Protein AF-0000000070474831 (afdb_homodimer)

Structure (mmCIF, N/CA/C/O backbone):
data_AF-0000000070474831-model_v1
#
loop_
_entity.id
_entity.type
_entity.pdbx_description
1 polymer 'PREDICTED: chaperonin'
#
loop_
_atom_site.group_PDB
_atom_site.id
_atom_site.type_symbol
_atom_site.label_atom_id
_atom_site.label_alt_id
_atom_site.label_comp_id
_atom_site.label_asym_id
_atom_site.label_entity_id
_atom_site.label_seq_id
_atom_site.pdbx_PDB_ins_code
_atom_site.Cartn_x
_atom_site.Cartn_y
_atom_site.Cartn_z
_atom_site.occupancy
_atom_site.B_iso_or_equiv
_atom_site.auth_seq_id
_atom_site.auth_comp_id
_atom_site.auth_asym_id
_atom_site.auth_atom_id
_atom_site.pdbx_PDB_model_num
ATOM 1 N N . MET A 1 1 ? -11.836 4.668 14.852 1 34.19 1 MET A N 1
ATOM 2 C CA . MET A 1 1 ? -12.414 5.879 14.281 1 34.19 1 MET A CA 1
ATOM 3 C C . MET A 1 1 ? -12.891 5.633 12.852 1 34.19 1 MET A C 1
ATOM 5 O O . MET A 1 1 ? -12.195 4.984 12.062 1 34.19 1 MET A O 1
ATOM 9 N N . TYR A 1 2 ? -14.234 5.656 12.602 1 39.94 2 TYR A N 1
ATOM 10 C CA . TYR A 1 2 ? -14.844 5.578 11.273 1 39.94 2 TYR A CA 1
ATOM 11 C C . TYR A 1 2 ? -14.352 6.715 10.391 1 39.94 2 TYR A C 1
ATOM 13 O O . TYR A 1 2 ? -14.398 7.883 10.781 1 39.94 2 TYR A O 1
ATOM 21 N N . VAL A 1 3 ? -13.414 6.617 9.461 1 48.59 3 VAL A N 1
ATOM 22 C CA . VAL A 1 3 ? -13.047 7.676 8.523 1 48.59 3 VAL A CA 1
ATOM 23 C C . VAL A 1 3 ? -14.055 7.73 7.379 1 48.59 3 VAL A C 1
ATOM 25 O O . VAL A 1 3 ? -14.219 6.754 6.645 1 48.59 3 VAL A O 1
ATOM 28 N N . PRO A 1 4 ? -14.844 8.781 7.359 1 49.62 4 PRO A N 1
ATOM 29 C CA . PRO A 1 4 ? -15.797 8.961 6.262 1 49.62 4 PRO A CA 1
ATOM 30 C C . PRO A 1 4 ? -15.125 8.922 4.891 1 49.62 4 PRO A C 1
ATOM 32 O O . PRO A 1 4 ? -14.008 9.422 4.73 1 49.62 4 PRO A O 1
ATOM 35 N N . GLY A 1 5 ? -15.672 8.094 3.914 1 50.84 5 GLY A N 1
ATOM 36 C CA . GLY A 1 5 ? -15.227 8.055 2.529 1 50.84 5 GLY A CA 1
ATOM 37 C C . GLY A 1 5 ? -14.562 6.746 2.148 1 50.84 5 GLY A C 1
ATOM 38 O O . GLY A 1 5 ? -14.148 6.562 1.003 1 50.84 5 GLY A O 1
ATOM 39 N N . PHE A 1 6 ? -14.094 6.164 3.215 1 57.25 6 PHE A N 1
ATOM 40 C CA . PHE A 1 6 ? -13.422 4.934 2.811 1 57.25 6 PHE A CA 1
ATOM 41 C C . PHE A 1 6 ? -14.438 3.852 2.461 1 57.25 6 PHE A C 1
ATOM 43 O O . PHE A 1 6 ? -14.758 3.004 3.295 1 57.25 6 PHE A O 1
ATOM 50 N N . GLY A 1 7 ? -15.367 4.227 1.606 1 59 7 GLY A N 1
ATOM 51 C CA . GLY A 1 7 ? -16.312 3.227 1.141 1 59 7 GLY A CA 1
ATOM 52 C C . GLY A 1 7 ? -16.547 2.111 2.143 1 59 7 GLY A C 1
ATOM 53 O O . GLY A 1 7 ? -16.281 2.275 3.336 1 59 7 GLY A O 1
ATOM 54 N N . GLU A 1 8 ? -16.953 0.877 1.727 1 74.06 8 GLU A N 1
ATOM 55 C CA . GLU A 1 8 ? -17.438 -0.249 2.52 1 74.06 8 GLU A CA 1
ATOM 56 C C . GLU A 1 8 ? -16.281 -0.978 3.203 1 74.06 8 GLU A C 1
ATOM 58 O O . GLU A 1 8 ? -16.469 -1.593 4.254 1 74.06 8 GLU A O 1
ATOM 63 N N . ALA A 1 9 ? -14.977 -0.822 2.859 1 88.81 9 ALA A N 1
ATOM 64 C CA . ALA A 1 9 ? -13.883 -1.596 3.447 1 88.81 9 ALA A CA 1
ATOM 65 C C . ALA A 1 9 ? -13.094 -0.758 4.449 1 88.81 9 ALA A C 1
ATOM 67 O O . ALA A 1 9 ? -12.906 0.444 4.25 1 88.81 9 ALA A O 1
ATOM 68 N N . SER A 1 10 ? -12.695 -1.415 5.547 1 95.62 10 SER A N 1
ATOM 69 C CA . SER A 1 10 ? -11.875 -0.739 6.543 1 95.62 10 SER A CA 1
ATOM 70 C C . SER A 1 10 ? -10.539 -0.289 5.949 1 95.62 10 SER A C 1
ATOM 72 O O . SER A 1 10 ? -10.102 -0.815 4.926 1 95.62 10 SER A O 1
ATOM 74 N N . PRO A 1 11 ? -9.867 0.753 6.527 1 96.81 11 PRO A N 1
ATOM 75 C CA . PRO A 1 11 ? -8.539 1.147 6.062 1 96.81 11 PRO A CA 1
ATOM 76 C C . PRO A 1 11 ? -7.547 -0.013 6.055 1 96.81 11 PRO A C 1
ATOM 78 O O . PRO A 1 11 ? -6.738 -0.135 5.133 1 96.81 11 PRO A O 1
ATOM 81 N N . GLU A 1 12 ? -7.645 -0.9 7.031 1 98.38 12 GLU A N 1
ATOM 82 C CA . GLU A 1 12 ? -6.762 -2.061 7.086 1 98.38 12 GLU A CA 1
ATOM 83 C C . GLU A 1 12 ? -6.996 -2.992 5.902 1 98.38 12 GLU A C 1
ATOM 85 O O . GLU A 1 12 ? -6.043 -3.529 5.328 1 98.38 12 GLU A O 1
ATOM 90 N N . ALA A 1 13 ? -8.273 -3.145 5.547 1 98 13 ALA A N 1
ATOM 91 C CA . ALA A 1 13 ? -8.602 -4.004 4.414 1 98 13 ALA A CA 1
ATOM 92 C C . ALA A 1 13 ? -8.086 -3.412 3.105 1 98 13 ALA A C 1
ATOM 94 O O . ALA A 1 13 ? -7.57 -4.137 2.25 1 98 13 ALA A O 1
ATOM 95 N N . LYS A 1 14 ? -8.211 -2.123 2.975 1 97.5 14 LYS A N 1
ATOM 96 C CA . LYS A 1 14 ? -7.695 -1.447 1.785 1 97.5 14 LYS A CA 1
ATOM 97 C C . LYS A 1 14 ? -6.176 -1.564 1.698 1 97.5 14 LYS A C 1
ATOM 99 O O . LYS A 1 14 ? -5.629 -1.847 0.63 1 97.5 14 LYS A O 1
ATOM 104 N N . ALA A 1 15 ? -5.484 -1.346 2.807 1 98.44 15 ALA A N 1
ATOM 105 C CA . ALA A 1 15 ? -4.031 -1.481 2.859 1 98.44 15 ALA A CA 1
ATOM 106 C C . ALA A 1 15 ? -3.604 -2.918 2.572 1 98.44 15 ALA A C 1
ATOM 108 O O . ALA A 1 15 ? -2.615 -3.148 1.872 1 98.44 15 ALA A O 1
ATOM 109 N N . ALA A 1 16 ? -4.395 -3.865 3.088 1 98.62 16 ALA A N 1
ATOM 110 C CA . ALA A 1 16 ? -4.082 -5.273 2.863 1 98.62 16 ALA A CA 1
ATOM 111 C C . ALA A 1 16 ? -4.207 -5.637 1.387 1 98.62 16 ALA A C 1
ATOM 113 O O . ALA A 1 16 ? -3.414 -6.422 0.863 1 98.62 16 ALA A O 1
ATOM 114 N N . ASN A 1 17 ? -5.199 -5.113 0.775 1 97.88 17 ASN A N 1
ATOM 115 C CA . ASN A 1 17 ? -5.375 -5.355 -0.653 1 97.88 17 ASN A CA 1
ATOM 116 C C . ASN A 1 17 ? -4.199 -4.82 -1.462 1 97.88 17 ASN A C 1
ATOM 118 O O . ASN A 1 17 ? -3.758 -5.453 -2.422 1 97.88 17 ASN A O 1
ATOM 122 N N . ASN A 1 18 ? -3.732 -3.668 -1.09 1 97.56 18 ASN A N 1
ATOM 123 C CA . ASN A 1 18 ? -2.547 -3.121 -1.738 1 97.56 18 ASN A CA 1
ATOM 124 C C . ASN A 1 18 ? -1.324 -4.004 -1.51 1 97.56 18 ASN A C 1
ATOM 126 O O . ASN A 1 18 ? -0.534 -4.23 -2.428 1 97.56 18 ASN A O 1
ATOM 130 N N . LEU A 1 19 ? -1.193 -4.469 -0.308 1 98.56 19 LEU A N 1
ATOM 131 C CA . LEU A 1 19 ? -0.072 -5.352 -0.006 1 98.56 19 LEU A CA 1
ATOM 132 C C . LEU A 1 19 ? -0.194 -6.668 -0.771 1 98.56 19 LEU A C 1
ATOM 134 O O . LEU A 1 19 ? 0.812 -7.238 -1.195 1 98.56 19 LEU A O 1
ATOM 138 N N . HIS A 1 20 ? -1.466 -7.125 -0.97 1 98.56 20 HIS A N 1
ATOM 139 C CA . HIS A 1 20 ? -1.685 -8.336 -1.753 1 98.56 20 HIS A CA 1
ATOM 140 C C . HIS A 1 20 ? -1.134 -8.188 -3.168 1 98.56 20 HIS A C 1
ATOM 142 O O . HIS A 1 20 ? -0.428 -9.07 -3.66 1 98.56 20 HIS A O 1
ATOM 148 N N . SER A 1 21 ? -1.44 -7.09 -3.752 1 97.5 21 SER A N 1
ATOM 149 C CA . SER A 1 21 ? -0.915 -6.793 -5.082 1 97.5 21 SER A CA 1
ATOM 150 C C . SER A 1 21 ? 0.606 -6.684 -5.062 1 97.5 21 SER A C 1
ATOM 152 O O . SER A 1 21 ? 1.278 -7.164 -5.98 1 97.5 21 SER A O 1
ATOM 154 N N . PHE A 1 22 ? 1.112 -6.109 -4 1 98.06 22 PHE A N 1
ATOM 155 C CA . PHE A 1 22 ? 2.551 -5.941 -3.828 1 98.06 22 PHE A CA 1
ATOM 156 C C . PHE A 1 22 ? 3.242 -7.289 -3.682 1 98.06 22 PHE A C 1
ATOM 158 O O . PHE A 1 22 ? 4.301 -7.52 -4.273 1 98.06 22 PHE A O 1
ATOM 165 N N . PHE A 1 23 ? 2.701 -8.164 -3 1 98.5 23 PHE A N 1
ATOM 166 C CA . PHE A 1 23 ? 3.293 -9.477 -2.797 1 98.5 23 PHE A CA 1
ATOM 167 C C . PHE A 1 23 ? 3.289 -10.281 -4.094 1 98.5 23 PHE A C 1
ATOM 169 O O . PHE A 1 23 ? 4.207 -11.062 -4.348 1 98.5 23 PHE A O 1
ATOM 176 N N . THR A 1 24 ? 2.25 -10.125 -4.902 1 98.25 24 THR A N 1
ATOM 177 C CA . THR A 1 24 ? 2.244 -10.781 -6.207 1 98.25 24 THR A CA 1
ATOM 178 C C . THR A 1 24 ? 3.398 -10.281 -7.07 1 98.25 24 THR A C 1
ATOM 180 O O . THR A 1 24 ? 4.102 -11.07 -7.703 1 98.25 24 THR A O 1
ATOM 183 N N . TYR A 1 25 ? 3.572 -9.039 -7.039 1 97.56 25 TYR A N 1
ATOM 184 C CA . TYR A 1 25 ? 4.652 -8.422 -7.797 1 97.56 25 TYR A CA 1
ATOM 185 C C . TYR A 1 25 ? 6.008 -8.938 -7.348 1 97.56 25 TYR A C 1
ATOM 187 O O . TYR A 1 25 ? 6.855 -9.289 -8.172 1 97.56 25 TYR A O 1
ATOM 195 N N . ILE A 1 26 ? 6.211 -9.023 -6.07 1 97.75 26 ILE A N 1
ATOM 196 C CA . ILE A 1 26 ? 7.461 -9.508 -5.5 1 97.75 26 ILE A CA 1
ATOM 197 C C . ILE A 1 26 ? 7.668 -10.969 -5.887 1 97.75 26 ILE A C 1
ATOM 199 O O . ILE A 1 26 ? 8.766 -11.359 -6.297 1 97.75 26 ILE A O 1
ATOM 203 N N . ALA A 1 27 ? 6.625 -11.711 -5.762 1 98.44 27 ALA A N 1
ATOM 204 C CA . ALA A 1 27 ? 6.715 -13.141 -6.051 1 98.44 27 ALA A CA 1
ATOM 205 C C . ALA A 1 27 ? 7.078 -13.383 -7.512 1 98.44 27 ALA A C 1
ATOM 207 O O . ALA A 1 27 ? 7.91 -14.242 -7.82 1 98.44 27 ALA A O 1
ATOM 208 N N . VAL A 1 28 ? 6.477 -12.633 -8.391 1 98.31 28 VAL A N 1
ATOM 209 C CA . VAL A 1 28 ? 6.805 -12.742 -9.812 1 98.31 28 VAL A CA 1
ATOM 210 C C . VAL A 1 28 ? 8.281 -12.414 -10.031 1 98.31 28 VAL A C 1
ATOM 212 O O . VAL A 1 28 ? 8.977 -13.117 -10.773 1 98.31 28 VAL A O 1
ATOM 215 N N . GLY A 1 29 ? 8.781 -11.422 -9.352 1 96.75 29 GLY A N 1
ATOM 216 C CA . GLY A 1 29 ? 10.188 -11.078 -9.438 1 96.75 29 GLY A CA 1
ATOM 217 C C . GLY A 1 29 ? 11.102 -12.188 -8.945 1 96.75 29 GLY A C 1
ATOM 218 O O . GLY A 1 29 ? 12.109 -12.492 -9.578 1 96.75 29 GLY A O 1
ATOM 219 N N . ILE A 1 30 ? 10.734 -12.695 -7.844 1 97.5 30 ILE A N 1
ATOM 220 C CA . ILE A 1 30 ? 11.531 -13.75 -7.238 1 97.5 30 ILE A CA 1
ATOM 221 C C . ILE A 1 30 ? 11.586 -14.961 -8.172 1 97.5 30 ILE A C 1
ATOM 223 O O . ILE A 1 30 ? 12.664 -15.484 -8.469 1 97.5 30 ILE A O 1
ATOM 227 N N . VAL A 1 31 ? 10.438 -15.414 -8.664 1 97.94 31 VAL A N 1
ATOM 228 C CA . VAL A 1 31 ? 10.344 -16.594 -9.516 1 97.94 31 VAL A CA 1
ATOM 229 C C . VAL A 1 31 ? 11.094 -16.344 -10.828 1 97.94 31 VAL A C 1
ATOM 231 O O . VAL A 1 31 ? 11.844 -17.203 -11.297 1 97.94 31 VAL A O 1
ATOM 234 N N . THR A 1 32 ? 10.93 -15.133 -11.398 1 97.25 32 THR A N 1
ATOM 235 C CA . THR A 1 32 ? 11.594 -14.797 -12.656 1 97.25 32 THR A CA 1
ATOM 236 C C . THR A 1 32 ? 13.117 -14.797 -12.477 1 97.25 32 THR A C 1
ATOM 238 O O . THR A 1 32 ? 13.844 -15.297 -13.336 1 97.25 32 THR A O 1
ATOM 241 N N . ALA A 1 33 ? 13.586 -14.289 -11.391 1 96.19 33 ALA A N 1
ATOM 242 C CA . ALA A 1 33 ? 15.023 -14.266 -11.109 1 96.19 33 ALA A CA 1
ATOM 243 C C . ALA A 1 33 ? 15.578 -15.68 -10.969 1 96.19 33 ALA A C 1
ATOM 245 O O . ALA A 1 33 ? 16.688 -15.961 -11.438 1 96.19 33 ALA A O 1
ATOM 246 N N . GLN A 1 34 ? 14.766 -16.469 -10.281 1 96.44 34 GLN A N 1
ATOM 247 C CA . GLN A 1 34 ? 15.188 -17.859 -10.117 1 96.44 34 GLN A CA 1
ATOM 248 C C . GLN A 1 34 ? 15.289 -18.562 -11.469 1 96.44 34 GLN A C 1
ATOM 250 O O . GLN A 1 34 ? 16.219 -19.344 -11.695 1 96.44 34 GLN A O 1
ATOM 255 N N . LEU A 1 35 ? 14.414 -18.328 -12.406 1 96.94 35 LEU A N 1
ATOM 256 C CA . LEU A 1 35 ? 14.383 -18.953 -13.727 1 96.94 35 LEU A CA 1
ATOM 257 C C . LEU A 1 35 ? 15.602 -18.547 -14.547 1 96.94 35 LEU A C 1
ATOM 259 O O . LEU A 1 35 ? 16.125 -19.344 -15.32 1 96.94 35 LEU A O 1
ATOM 263 N N . GLU A 1 36 ? 15.969 -17.297 -14.398 1 95.12 36 GLU A N 1
ATOM 264 C CA . GLU A 1 36 ? 17.109 -16.797 -15.156 1 95.12 36 GLU A CA 1
ATOM 265 C C . GLU A 1 36 ? 18.344 -17.672 -14.945 1 95.12 36 GLU A C 1
ATOM 267 O O . GLU A 1 36 ? 19.094 -17.922 -15.883 1 95.12 36 GLU A O 1
ATOM 272 N N . SER A 1 37 ? 18.5 -18.141 -13.805 1 93.5 37 SER A N 1
ATOM 273 C CA . SER A 1 37 ? 19.688 -18.938 -13.461 1 93.5 37 SER A CA 1
ATOM 274 C C . SER A 1 37 ? 19.438 -20.422 -13.688 1 93.5 37 SER A C 1
ATOM 276 O O . SER A 1 37 ? 20.312 -21.141 -14.18 1 93.5 37 SER A O 1
ATOM 278 N N . TYR A 1 38 ? 18.266 -20.906 -13.445 1 94.19 38 TYR A N 1
ATOM 279 C CA . TYR A 1 38 ? 18.047 -22.344 -13.305 1 94.19 38 TYR A CA 1
ATOM 280 C C . TYR A 1 38 ? 17.312 -22.906 -14.516 1 94.19 38 TYR A C 1
ATOM 282 O O . TYR A 1 38 ? 17.391 -24.109 -14.797 1 94.19 38 TYR A O 1
ATOM 290 N N . ASN A 1 39 ? 16.609 -22.062 -15.25 1 95.75 39 ASN A N 1
ATOM 291 C CA . ASN A 1 39 ? 15.805 -22.5 -16.391 1 95.75 39 ASN A CA 1
ATOM 292 C C . ASN A 1 39 ? 15.617 -21.375 -17.406 1 95.75 39 ASN A C 1
ATOM 294 O O . ASN A 1 39 ? 14.539 -20.797 -17.5 1 95.75 39 ASN A O 1
ATOM 298 N N . PRO A 1 40 ? 16.656 -21.188 -18.25 1 95.38 40 PRO A N 1
ATOM 299 C CA . PRO A 1 40 ? 16.641 -20.062 -19.172 1 95.38 40 PRO A CA 1
ATOM 300 C C . PRO A 1 40 ? 15.477 -20.125 -20.156 1 95.38 40 PRO A C 1
ATOM 302 O O . PRO A 1 40 ? 14.961 -19.094 -20.578 1 95.38 40 PRO A O 1
ATOM 305 N N . GLU A 1 41 ? 15.102 -21.391 -20.516 1 95.69 41 GLU A N 1
ATOM 306 C CA . GLU A 1 41 ? 13.953 -21.516 -21.422 1 95.69 41 GLU A CA 1
ATOM 307 C C . GLU A 1 41 ? 12.68 -20.984 -20.766 1 95.69 41 GLU A C 1
ATOM 309 O O . GLU A 1 41 ? 11.938 -20.203 -21.359 1 95.69 41 GLU A O 1
ATOM 314 N N . ALA A 1 42 ? 12.43 -21.438 -19.531 1 96.56 42 ALA A N 1
ATOM 315 C CA . ALA A 1 42 ? 11.266 -20.969 -18.781 1 96.56 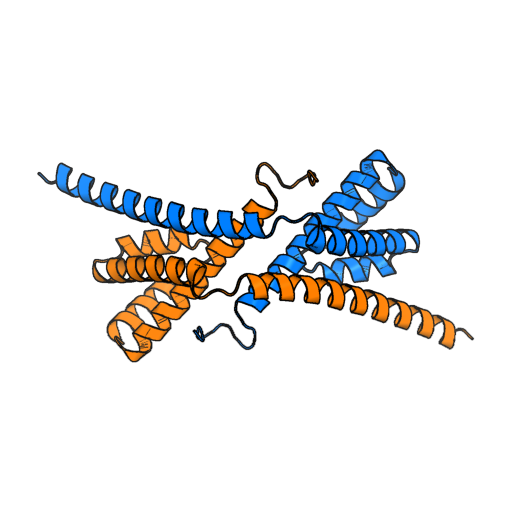42 ALA A CA 1
ATOM 316 C C . ALA A 1 42 ? 11.344 -19.469 -18.516 1 96.56 42 ALA A C 1
ATOM 318 O O . ALA A 1 42 ? 10.32 -18.781 -18.5 1 96.56 42 ALA A O 1
ATOM 319 N N . TYR A 1 43 ? 12.578 -18.969 -18.344 1 97.44 43 TYR A N 1
ATOM 320 C CA . TYR A 1 43 ? 12.789 -17.531 -18.141 1 97.44 43 TYR A CA 1
ATOM 321 C C . TYR A 1 43 ? 12.312 -16.734 -19.344 1 97.44 43 TYR A C 1
ATOM 323 O O . TYR A 1 43 ? 11.602 -15.742 -19.203 1 97.44 43 TYR A O 1
ATOM 331 N N . GLU A 1 44 ? 12.656 -17.203 -20.484 1 97 44 GLU A N 1
ATOM 332 C CA . GLU A 1 44 ? 12.258 -16.531 -21.719 1 97 44 GLU A CA 1
ATOM 333 C C . GLU A 1 44 ? 10.742 -16.531 -21.891 1 97 44 GLU A C 1
ATOM 335 O O . GLU A 1 44 ? 10.148 -15.539 -22.297 1 97 44 GLU A O 1
ATOM 340 N N . GLU A 1 45 ? 10.133 -17.688 -21.594 1 96.94 45 GLU A N 1
ATOM 341 C CA . GLU A 1 45 ? 8.68 -17.797 -21.672 1 96.94 45 GLU A CA 1
ATOM 342 C C . GLU A 1 45 ? 7.996 -16.844 -20.688 1 96.94 45 GLU A C 1
ATOM 344 O O . GLU A 1 45 ? 6.992 -16.219 -21.031 1 96.94 45 GLU A O 1
ATOM 349 N N . MET A 1 46 ? 8.547 -16.766 -19.531 1 97.5 46 MET A N 1
ATOM 350 C CA . MET A 1 46 ? 8.008 -15.867 -18.516 1 97.5 46 MET A CA 1
ATOM 351 C C . MET A 1 46 ? 8.141 -14.406 -18.938 1 97.5 46 MET A C 1
ATOM 353 O O . MET A 1 46 ? 7.191 -13.633 -18.828 1 97.5 46 MET A O 1
ATOM 357 N N . MET A 1 47 ? 9.25 -14.078 -19.547 1 97.56 47 MET A N 1
ATOM 358 C CA . MET A 1 47 ? 9.5 -12.711 -19.984 1 97.56 47 MET A CA 1
ATOM 359 C C . MET A 1 47 ? 8.562 -12.336 -21.125 1 97.56 47 MET A C 1
ATOM 361 O O . MET A 1 47 ? 8.078 -11.203 -21.188 1 97.56 47 MET A O 1
ATOM 365 N N . GLU A 1 48 ? 8.375 -13.234 -21.969 1 97.56 48 GLU A N 1
ATOM 366 C CA . GLU A 1 48 ? 7.43 -13 -23.062 1 97.56 48 GLU A CA 1
ATOM 367 C C . GLU A 1 48 ? 6.016 -12.789 -22.531 1 97.56 48 GLU A C 1
ATOM 369 O O . GLU A 1 48 ? 5.305 -11.883 -22.984 1 97.56 48 GLU A O 1
ATOM 374 N N . PHE A 1 49 ? 5.629 -13.602 -21.625 1 98.31 49 PHE A N 1
ATOM 375 C CA . PHE A 1 49 ? 4.301 -13.469 -21.031 1 98.31 49 PHE A CA 1
ATOM 376 C C . PHE A 1 49 ? 4.148 -12.125 -20.328 1 98.31 49 PHE A C 1
ATOM 378 O O . PHE A 1 49 ? 3.111 -11.469 -20.453 1 98.31 49 PHE A O 1
ATOM 385 N N . LEU A 1 50 ? 5.16 -11.719 -19.625 1 97.69 50 LEU A N 1
ATOM 386 C CA . LEU A 1 50 ? 5.168 -10.461 -18.891 1 97.69 50 LEU A CA 1
ATOM 387 C C . LEU A 1 50 ? 5.051 -9.273 -19.828 1 97.69 50 LEU A C 1
ATOM 389 O O . LEU A 1 50 ? 4.488 -8.242 -19.469 1 97.69 50 LEU A O 1
ATOM 393 N N . SER A 1 51 ? 5.566 -9.398 -21 1 97.12 51 SER A N 1
ATOM 394 C CA . SER A 1 51 ? 5.539 -8.312 -21.984 1 97.12 51 SER A CA 1
ATOM 395 C C . SER A 1 51 ? 4.133 -8.102 -22.531 1 97.12 51 SER A C 1
ATOM 397 O O . SER A 1 51 ? 3.797 -7.012 -23 1 97.12 51 SER A O 1
ATOM 399 N N . ARG A 1 52 ? 3.248 -9.094 -22.406 1 96.56 52 ARG A N 1
ATOM 400 C CA . ARG A 1 52 ? 1.922 -9.047 -23.016 1 96.56 52 ARG A CA 1
ATOM 401 C C . ARG A 1 52 ? 0.838 -8.914 -21.953 1 96.56 52 ARG A C 1
ATOM 403 O O . ARG A 1 52 ? -0.332 -8.695 -22.266 1 96.56 52 ARG A O 1
ATOM 410 N N . ASN A 1 53 ? 1.268 -9.148 -20.703 1 97.19 53 ASN A N 1
ATOM 411 C CA . ASN A 1 53 ? 0.295 -9.148 -19.625 1 97.19 53 ASN A CA 1
ATOM 412 C C . ASN A 1 53 ? 0.744 -8.258 -18.469 1 97.19 53 ASN A C 1
ATOM 414 O O . ASN A 1 53 ? 1.814 -8.469 -17.891 1 97.19 53 ASN A O 1
ATOM 418 N N . SER A 1 54 ? -0.135 -7.363 -18.078 1 95.38 54 SER A N 1
ATOM 419 C CA . SER A 1 54 ? 0.183 -6.414 -17.016 1 95.38 54 SER A CA 1
ATOM 420 C C . SER A 1 54 ? 0.058 -7.055 -15.633 1 95.38 54 SER A C 1
ATOM 422 O O . SER A 1 54 ? -0.84 -7.867 -15.406 1 95.38 54 SER A O 1
ATOM 424 N N . LEU A 1 55 ? 0.88 -6.508 -14.711 1 96 55 LEU A N 1
ATOM 425 C CA . LEU A 1 55 ? 0.846 -6.98 -13.336 1 96 55 LEU A CA 1
ATOM 426 C C . LEU A 1 55 ? -0.056 -6.102 -12.477 1 96 55 LEU A C 1
ATOM 428 O O . LEU A 1 55 ? -0.22 -6.352 -11.281 1 96 55 LEU A O 1
ATOM 432 N N . ASN A 1 56 ? -0.71 -5.152 -13.078 1 94.38 56 ASN A N 1
ATOM 433 C CA . ASN A 1 56 ? -1.57 -4.238 -12.336 1 94.38 56 ASN A CA 1
ATOM 434 C C . ASN A 1 56 ? -2.637 -4.992 -11.547 1 94.38 56 ASN A C 1
ATOM 436 O O . ASN A 1 56 ? -3 -4.586 -10.438 1 94.38 56 ASN A O 1
ATOM 440 N N . ASP A 1 57 ? -3.162 -5.969 -12.133 1 96.38 57 ASP A N 1
ATOM 441 C CA . ASP A 1 57 ? -4.031 -6.938 -11.477 1 96.38 57 ASP A CA 1
ATOM 442 C C . ASP A 1 57 ? -3.344 -8.297 -11.352 1 96.38 57 ASP A C 1
ATOM 444 O O . ASP A 1 57 ? -3.447 -9.133 -12.25 1 96.38 57 ASP A O 1
ATOM 448 N N . GLY A 1 58 ? -2.768 -8.469 -10.203 1 97.56 58 GLY A N 1
ATOM 449 C CA . GLY A 1 58 ? -1.93 -9.641 -10 1 97.56 58 GLY A CA 1
ATOM 450 C C . GLY A 1 58 ? -2.699 -10.945 -10.086 1 97.56 58 GLY A C 1
ATOM 451 O O . GLY A 1 58 ? -2.189 -11.945 -10.602 1 97.56 58 GLY A O 1
ATOM 452 N N . ASP A 1 59 ? -3.906 -10.93 -9.562 1 98 59 ASP A N 1
ATOM 453 C CA . ASP A 1 59 ? -4.707 -12.148 -9.609 1 98 59 ASP A CA 1
ATOM 454 C C . ASP A 1 59 ? -5.094 -12.5 -11.039 1 98 59 ASP A C 1
ATOM 456 O O . ASP A 1 59 ? -5.047 -13.664 -11.438 1 98 59 ASP A O 1
ATOM 460 N N . GLN A 1 60 ? -5.461 -11.5 -11.805 1 97.94 60 GLN A N 1
ATOM 461 C CA . GLN A 1 60 ? -5.773 -11.742 -13.203 1 97.94 60 GLN A CA 1
ATOM 462 C C . GLN A 1 60 ? -4.539 -12.211 -13.977 1 97.94 60 GLN A C 1
ATOM 464 O O . GLN A 1 60 ? -4.637 -13.062 -14.859 1 97.94 60 GLN A O 1
ATOM 469 N N . PHE A 1 61 ? -3.449 -11.57 -13.695 1 98.62 61 PHE A N 1
ATOM 470 C CA . PHE A 1 61 ? -2.186 -11.992 -14.289 1 98.62 61 PHE A CA 1
ATOM 471 C C . PHE A 1 61 ? -1.963 -13.484 -14.078 1 98.62 61 PHE A C 1
ATOM 473 O O . PHE A 1 61 ? -1.69 -14.219 -15.031 1 98.62 61 PHE A O 1
ATOM 480 N N . CYS A 1 62 ? -2.107 -13.977 -12.859 1 98.56 62 CYS A N 1
ATOM 481 C CA . CYS A 1 62 ? -1.887 -15.383 -12.523 1 98.56 62 CYS A CA 1
ATOM 482 C C . CYS A 1 62 ? -2.924 -16.266 -13.203 1 98.56 62 CYS A C 1
ATOM 484 O O . CYS A 1 62 ? -2.594 -17.344 -13.703 1 98.56 62 CYS A O 1
ATOM 486 N N . ALA A 1 63 ? -4.133 -15.805 -13.195 1 98.44 63 ALA A N 1
ATOM 487 C CA . ALA A 1 63 ? -5.191 -16.562 -13.859 1 98.44 63 ALA A CA 1
ATOM 488 C C . ALA A 1 63 ? -4.871 -16.781 -15.336 1 98.44 63 ALA A C 1
ATOM 490 O O . ALA A 1 63 ? -5.02 -17.891 -15.844 1 98.44 63 ALA A O 1
ATOM 491 N N . ASN A 1 64 ? -4.469 -15.734 -15.977 1 98.38 64 ASN A N 1
ATOM 492 C CA . ASN A 1 64 ? -4.094 -15.836 -17.375 1 98.38 64 ASN A CA 1
ATOM 493 C C . ASN A 1 64 ? -2.893 -16.75 -17.578 1 98.38 64 ASN A C 1
ATOM 495 O O . ASN A 1 64 ? -2.854 -17.531 -18.531 1 98.38 64 ASN A O 1
ATOM 499 N N . LEU A 1 65 ? -1.951 -16.609 -16.688 1 98.62 65 LEU A N 1
ATOM 500 C CA . LEU A 1 65 ? -0.745 -17.422 -16.766 1 98.62 65 LEU A CA 1
ATOM 501 C C . LEU A 1 65 ? -1.084 -18.906 -16.656 1 98.62 65 LEU A C 1
ATOM 503 O O . LEU A 1 65 ? -0.557 -19.719 -17.422 1 98.62 65 LEU A O 1
ATOM 507 N N . MET A 1 66 ? -1.962 -19.266 -15.852 1 98.06 66 MET A N 1
ATOM 508 C CA . MET A 1 66 ? -2.35 -20.641 -15.617 1 98.06 66 MET A CA 1
ATOM 509 C C . MET A 1 66 ? -2.947 -21.266 -16.875 1 98.06 66 MET A C 1
ATOM 511 O O . MET A 1 66 ? -2.859 -22.484 -17.078 1 98.06 66 MET A O 1
ATOM 515 N N . ARG A 1 67 ? -3.482 -20.5 -17.688 1 97.06 67 ARG A N 1
ATOM 516 C CA . ARG A 1 67 ? -4.277 -20.984 -18.812 1 97.06 67 ARG A CA 1
ATOM 517 C C . ARG A 1 67 ? -3.465 -20.969 -20.109 1 97.06 67 ARG A C 1
ATOM 519 O O . ARG A 1 67 ? -3.896 -21.516 -21.125 1 97.06 67 ARG A O 1
ATOM 526 N N . GLU A 1 68 ? -2.344 -20.391 -20.062 1 97.31 68 GLU A N 1
ATOM 527 C CA . GLU A 1 68 ? -1.545 -20.203 -21.266 1 97.31 68 GLU A CA 1
ATOM 528 C C . GLU A 1 68 ? -1.011 -21.531 -21.797 1 97.31 68 GLU A C 1
ATOM 530 O O . GLU A 1 68 ? -1.021 -21.766 -23.016 1 97.31 68 GLU A O 1
ATOM 535 N N . SER A 1 69 ? -0.393 -22.391 -21 1 96.06 69 SER A N 1
ATOM 536 C CA . SER A 1 69 ? 0.115 -23.719 -21.281 1 96.06 69 SER A CA 1
ATOM 537 C C . SER A 1 69 ? 0.41 -24.5 -20 1 96.06 69 SER A C 1
ATOM 539 O O . SER A 1 69 ? 0.34 -23.938 -18.906 1 96.06 69 SER A O 1
ATOM 541 N N . SER A 1 70 ? 0.827 -25.75 -20.109 1 95.56 70 SER A N 1
ATOM 542 C CA . SER A 1 70 ? 1.146 -26.562 -18.953 1 95.56 70 SER A CA 1
ATOM 543 C C . SER A 1 70 ? 2.367 -26.031 -18.203 1 95.56 70 SER A C 1
ATOM 545 O O . SER A 1 70 ? 2.398 -26.016 -16.984 1 95.56 70 SER A O 1
ATOM 547 N N . ARG A 1 71 ? 3.287 -25.531 -18.906 1 95.69 71 ARG A N 1
ATOM 548 C CA . ARG A 1 71 ? 4.492 -24.984 -18.297 1 95.69 71 ARG A CA 1
ATOM 549 C C . ARG A 1 71 ? 4.18 -23.672 -17.578 1 95.69 71 ARG A C 1
ATOM 551 O O . ARG A 1 71 ? 4.672 -23.438 -16.469 1 95.69 71 ARG A O 1
ATOM 558 N N . HIS A 1 72 ? 3.359 -22.906 -18.203 1 97.69 72 HIS A N 1
ATOM 559 C CA . HIS A 1 72 ? 2.949 -21.641 -17.594 1 97.69 72 HIS A CA 1
ATOM 560 C C . HIS A 1 72 ? 2.131 -21.891 -16.328 1 97.69 72 HIS A C 1
ATOM 562 O O . HIS A 1 72 ? 2.232 -21.125 -15.359 1 97.69 72 HIS A O 1
ATOM 568 N N . ASN A 1 73 ? 1.321 -22.922 -16.391 1 97.75 73 ASN A N 1
ATOM 569 C CA . ASN A 1 73 ? 0.551 -23.266 -15.203 1 97.75 73 ASN A CA 1
ATOM 570 C C . ASN A 1 73 ? 1.46 -23.562 -14.016 1 97.75 73 ASN A C 1
ATOM 572 O O . ASN A 1 73 ? 1.21 -23.094 -12.906 1 97.75 73 ASN A O 1
ATOM 576 N N . ALA A 1 74 ? 2.469 -24.297 -14.289 1 97.25 74 ALA A N 1
ATOM 577 C CA . ALA A 1 74 ? 3.428 -24.625 -13.234 1 97.25 74 ALA A CA 1
ATOM 578 C C . ALA A 1 74 ? 4.078 -23.359 -12.68 1 97.25 74 ALA A C 1
ATOM 580 O O . ALA A 1 74 ? 4.312 -23.25 -11.477 1 97.25 74 ALA A O 1
ATOM 581 N N . LEU A 1 75 ? 4.355 -22.438 -13.523 1 98.19 75 LEU A N 1
ATOM 582 C CA . LEU A 1 75 ? 4.945 -21.156 -13.102 1 98.19 75 LEU A CA 1
ATOM 583 C C . LEU A 1 75 ? 3.965 -20.359 -12.25 1 98.19 75 LEU A C 1
ATOM 585 O O . LEU A 1 75 ? 4.359 -19.766 -11.25 1 98.19 75 LEU A O 1
ATOM 589 N N . ALA A 1 76 ? 2.686 -20.297 -12.656 1 98.75 76 ALA A N 1
ATOM 590 C CA . ALA A 1 76 ? 1.661 -19.594 -11.883 1 98.75 76 ALA A CA 1
ATOM 591 C C . ALA A 1 76 ? 1.54 -20.188 -10.477 1 98.75 76 ALA A C 1
ATOM 593 O O . ALA A 1 76 ? 1.45 -19.453 -9.492 1 98.75 76 ALA A O 1
ATOM 594 N N . LEU A 1 77 ? 1.582 -21.516 -10.414 1 98.5 77 LEU A N 1
ATOM 595 C CA . LEU A 1 77 ? 1.469 -22.188 -9.125 1 98.5 77 LEU A CA 1
ATOM 596 C C . LEU A 1 77 ? 2.67 -21.859 -8.242 1 98.5 77 LEU A C 1
ATOM 598 O O . LEU A 1 77 ? 2.525 -21.688 -7.031 1 98.5 77 LEU A O 1
ATOM 602 N N . ARG A 1 78 ? 3.828 -21.781 -8.906 1 98.62 78 ARG A N 1
ATOM 603 C CA . ARG A 1 78 ? 5.023 -21.391 -8.156 1 98.62 78 ARG A CA 1
ATOM 604 C C . ARG A 1 78 ? 4.91 -19.969 -7.633 1 98.62 78 ARG A C 1
ATOM 606 O O . ARG A 1 78 ? 5.305 -19.688 -6.5 1 98.62 78 ARG A O 1
ATOM 613 N N . ILE A 1 79 ? 4.379 -19.062 -8.367 1 98.69 79 ILE A N 1
ATOM 614 C CA . ILE A 1 79 ? 4.195 -17.688 -7.945 1 98.69 79 ILE A CA 1
ATOM 615 C C . ILE A 1 79 ? 3.242 -17.625 -6.754 1 98.69 79 ILE A C 1
ATOM 617 O O . ILE A 1 79 ? 3.506 -16.922 -5.773 1 98.69 79 ILE A O 1
ATOM 621 N N . LEU A 1 80 ? 2.139 -18.391 -6.816 1 98.81 80 LEU A N 1
ATOM 622 C CA . LEU A 1 80 ? 1.181 -18.422 -5.719 1 98.81 80 LEU A CA 1
ATOM 623 C C . LEU A 1 80 ? 1.832 -18.938 -4.441 1 98.81 80 LEU A C 1
ATOM 625 O O . LEU A 1 80 ? 1.593 -18.391 -3.357 1 98.81 80 LEU A O 1
ATOM 629 N N . GLU A 1 81 ? 2.666 -19.891 -4.547 1 98.75 81 GLU A N 1
ATOM 630 C CA . GLU A 1 81 ? 3.379 -20.453 -3.402 1 98.75 81 GLU A CA 1
ATOM 631 C C . GLU A 1 81 ? 4.363 -19.453 -2.82 1 98.75 81 GLU A C 1
ATOM 633 O O . GLU A 1 81 ? 4.418 -19.25 -1.604 1 98.75 81 GLU A O 1
ATOM 638 N N . VAL A 1 82 ? 5.102 -18.875 -3.693 1 98.75 82 VAL A N 1
ATOM 639 C CA . VAL A 1 82 ? 6.137 -17.938 -3.268 1 98.75 82 VAL A CA 1
ATOM 640 C C . VAL A 1 82 ? 5.492 -16.703 -2.643 1 98.75 82 VAL A C 1
ATOM 642 O O . VAL A 1 82 ? 5.984 -16.172 -1.643 1 98.75 82 VAL A O 1
ATOM 645 N N . ARG A 1 83 ? 4.398 -16.281 -3.219 1 98.62 83 ARG A N 1
ATOM 646 C CA . ARG A 1 83 ? 3.691 -15.125 -2.678 1 98.62 83 ARG A CA 1
ATOM 647 C C . ARG A 1 83 ? 3.227 -15.383 -1.248 1 98.62 83 ARG A C 1
ATOM 649 O O . ARG A 1 83 ? 3.359 -14.523 -0.379 1 98.62 83 ARG A O 1
ATOM 656 N N . SER A 1 84 ? 2.67 -16.547 -1.021 1 98.75 84 SER A N 1
ATOM 657 C CA . SER A 1 84 ? 2.227 -16.938 0.315 1 98.75 84 SER A CA 1
ATOM 658 C C . SER A 1 84 ? 3.404 -17.047 1.277 1 98.75 84 SER A C 1
ATOM 660 O O . SER A 1 84 ? 3.35 -16.531 2.395 1 98.75 84 SER A O 1
ATOM 662 N N . ALA A 1 85 ? 4.477 -17.703 0.861 1 98.75 85 ALA A N 1
ATOM 663 C CA . ALA A 1 85 ? 5.656 -17.875 1.703 1 98.75 85 ALA A CA 1
ATOM 664 C C . ALA A 1 85 ? 6.305 -16.531 2.037 1 98.75 85 ALA A C 1
ATOM 666 O O . ALA A 1 85 ? 6.734 -16.312 3.172 1 98.75 85 ALA A O 1
ATOM 667 N N . TYR A 1 86 ? 6.371 -15.727 1.014 1 98.62 86 TYR A N 1
ATOM 668 C CA . TYR A 1 86 ? 6.996 -14.43 1.244 1 98.62 86 TYR A CA 1
ATOM 669 C C . TYR A 1 86 ? 6.199 -13.617 2.258 1 98.62 86 TYR A C 1
ATOM 671 O O . TYR A 1 86 ? 6.77 -13.07 3.205 1 98.62 86 TYR A O 1
ATOM 679 N N . CYS A 1 87 ? 4.906 -13.516 2.043 1 98.75 87 CYS A N 1
ATOM 680 C CA . CYS A 1 87 ? 4 -12.773 2.908 1 98.75 87 CYS A CA 1
ATOM 681 C C . CYS A 1 87 ? 4.07 -13.281 4.344 1 98.75 87 CYS A C 1
ATOM 683 O O . CYS A 1 87 ? 4.133 -12.492 5.285 1 98.75 87 CYS A O 1
ATOM 685 N N . LYS A 1 88 ? 4.176 -14.562 4.57 1 98.69 88 LYS A N 1
ATOM 686 C CA . LYS A 1 88 ? 3.98 -15.18 5.879 1 98.69 88 LYS A CA 1
ATOM 687 C C . LYS A 1 88 ? 5.316 -15.398 6.586 1 98.69 88 LYS A C 1
ATOM 689 O O . LYS A 1 88 ? 5.383 -15.367 7.816 1 98.69 88 LYS A O 1
ATOM 694 N N . ASN A 1 89 ? 6.379 -15.492 5.773 1 98.44 89 ASN A N 1
ATOM 695 C CA . ASN A 1 89 ? 7.613 -15.945 6.406 1 98.44 89 ASN A CA 1
ATOM 696 C C . ASN A 1 89 ? 8.758 -14.961 6.168 1 98.44 89 ASN A C 1
ATOM 698 O O . ASN A 1 89 ? 9.664 -14.844 6.992 1 98.44 89 ASN A O 1
ATOM 702 N N . ASP A 1 90 ? 8.766 -14.312 5.062 1 98 90 ASP A N 1
ATOM 703 C CA . ASP A 1 90 ? 9.953 -13.555 4.691 1 98 90 ASP A CA 1
ATOM 704 C C . ASP A 1 90 ? 9.734 -12.055 4.906 1 98 90 ASP A C 1
ATOM 706 O O . ASP A 1 90 ? 10.672 -11.328 5.246 1 98 90 ASP A O 1
ATOM 710 N N . PHE A 1 91 ? 8.547 -11.562 4.625 1 98.5 91 PHE A N 1
ATOM 711 C CA . PHE A 1 91 ? 8.25 -10.148 4.801 1 98.5 91 PHE A CA 1
ATOM 712 C C . PHE A 1 91 ? 8.352 -9.75 6.27 1 98.5 91 PHE A C 1
ATOM 714 O O . PHE A 1 91 ? 7.789 -10.422 7.137 1 98.5 91 PHE A O 1
ATOM 721 N N . GLU A 1 92 ? 9.016 -8.68 6.531 1 98.56 92 GLU A N 1
ATOM 722 C CA . GLU A 1 92 ? 9.25 -8.258 7.91 1 98.56 92 GLU A CA 1
ATOM 723 C C . GLU A 1 92 ? 8.195 -7.254 8.367 1 98.56 92 GLU A C 1
ATOM 725 O O . GLU A 1 92 ? 8.438 -6.047 8.359 1 98.56 92 GLU A O 1
ATOM 730 N N . TRP A 1 93 ? 7.16 -7.719 8.961 1 98.81 93 TRP A N 1
ATOM 731 C CA . TRP A 1 93 ? 5.98 -6.941 9.336 1 98.81 93 TRP A CA 1
ATOM 732 C C . TRP A 1 93 ? 6.32 -5.934 10.422 1 98.81 93 TRP A C 1
ATOM 734 O O . TRP A 1 93 ? 5.836 -4.797 10.406 1 98.81 93 TRP A O 1
ATOM 744 N N . ASP A 1 94 ? 7.117 -6.367 11.336 1 98.44 94 ASP A N 1
ATOM 745 C CA . ASP A 1 94 ? 7.523 -5.43 12.383 1 98.44 94 ASP A CA 1
ATOM 746 C C . ASP A 1 94 ? 8.359 -4.289 11.805 1 98.44 94 ASP A C 1
ATOM 748 O O . ASP A 1 94 ? 8.258 -3.146 12.25 1 98.44 94 ASP A O 1
ATOM 752 N N . ASN A 1 95 ? 9.148 -4.617 10.883 1 98.56 95 ASN A N 1
ATOM 753 C CA . ASN A 1 95 ? 9.953 -3.586 10.234 1 98.56 95 ASN A CA 1
ATOM 754 C C . ASN A 1 95 ? 9.086 -2.641 9.414 1 98.56 95 ASN A C 1
ATOM 756 O O . ASN A 1 95 ? 9.352 -1.439 9.344 1 98.56 95 ASN A O 1
ATOM 760 N N . LEU A 1 96 ? 8.055 -3.137 8.758 1 98.88 96 LEU A N 1
ATOM 761 C CA . LEU A 1 96 ? 7.094 -2.295 8.055 1 98.88 96 LEU A CA 1
ATOM 762 C C . LEU A 1 96 ? 6.508 -1.241 8.984 1 98.88 96 LEU A C 1
ATOM 764 O O . LEU A 1 96 ? 6.484 -0.055 8.656 1 98.88 96 LEU A O 1
ATOM 768 N N . LYS A 1 97 ? 6.062 -1.717 10.125 1 98.88 97 LYS A N 1
ATOM 769 C CA . LYS A 1 97 ? 5.461 -0.816 11.102 1 98.88 97 LYS A CA 1
ATOM 770 C C . LYS A 1 97 ? 6.461 0.237 11.57 1 98.88 97 LYS A C 1
ATOM 772 O O . LYS A 1 97 ? 6.148 1.429 11.594 1 98.88 97 LYS A O 1
ATOM 777 N N . ARG A 1 98 ? 7.609 -0.2 11.883 1 98.81 98 ARG A N 1
ATOM 778 C CA . ARG A 1 98 ? 8.656 0.703 12.344 1 98.81 98 ARG A CA 1
ATOM 779 C C . ARG A 1 98 ? 8.969 1.765 11.289 1 98.81 98 ARG A C 1
ATOM 781 O O . ARG A 1 98 ? 9.07 2.951 11.609 1 98.81 98 ARG A O 1
ATOM 788 N N . LEU A 1 99 ? 9.109 1.326 10.094 1 98.81 99 LEU A N 1
ATOM 789 C CA . LEU A 1 99 ? 9.445 2.242 9.008 1 98.81 99 L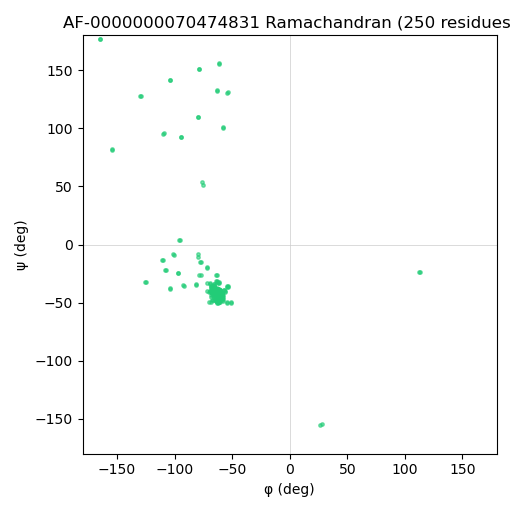EU A CA 1
ATOM 790 C C . LEU A 1 99 ? 8.297 3.211 8.734 1 98.81 99 LEU A C 1
ATOM 792 O O . LEU A 1 99 ? 8.531 4.383 8.422 1 98.81 99 LEU A O 1
ATOM 796 N N . ALA A 1 100 ? 7.07 2.756 8.844 1 98.88 100 ALA A N 1
ATOM 797 C CA . ALA A 1 100 ? 5.918 3.637 8.664 1 98.88 100 ALA A CA 1
ATOM 798 C C . ALA A 1 100 ? 5.902 4.738 9.727 1 98.88 100 ALA A C 1
ATOM 800 O O . ALA A 1 100 ? 5.668 5.906 9.406 1 98.88 100 ALA A O 1
ATOM 801 N N . PHE A 1 101 ? 6.191 4.383 10.961 1 98.88 101 PHE A N 1
ATOM 802 C CA . PHE A 1 101 ? 6.281 5.352 12.039 1 98.88 101 PHE A CA 1
ATOM 803 C C . PHE A 1 101 ? 7.375 6.375 11.766 1 98.88 101 PHE A C 1
ATOM 805 O O . PHE A 1 101 ? 7.148 7.582 11.875 1 98.88 101 PHE A O 1
ATOM 812 N N . LYS A 1 102 ? 8.477 5.863 11.438 1 98.75 102 LYS A N 1
ATOM 813 C CA . LYS A 1 102 ? 9.625 6.727 11.156 1 98.75 102 LYS A CA 1
ATOM 814 C C . LYS A 1 102 ? 9.32 7.691 10.016 1 98.75 102 LYS A C 1
ATOM 816 O O . LYS A 1 102 ? 9.648 8.875 10.094 1 98.75 102 LYS A O 1
ATOM 821 N N . MET A 1 103 ? 8.688 7.211 8.984 1 98.56 103 MET A N 1
ATOM 822 C CA . MET A 1 103 ? 8.414 8.023 7.805 1 98.56 103 MET A CA 1
ATOM 823 C C . MET A 1 103 ? 7.445 9.156 8.133 1 98.56 103 MET A C 1
ATOM 825 O O . MET A 1 103 ? 7.613 10.281 7.668 1 98.56 103 MET A O 1
ATOM 829 N N . VAL A 1 104 ? 6.449 8.797 8.914 1 98.62 104 VAL A N 1
ATOM 830 C CA . VAL A 1 104 ? 5.5 9.836 9.305 1 98.62 104 VAL A CA 1
ATOM 831 C C . VAL A 1 104 ? 6.215 10.906 10.133 1 98.62 104 VAL A C 1
ATOM 833 O O . VAL A 1 104 ? 6.035 12.102 9.906 1 98.62 104 VAL A O 1
ATOM 836 N N . ASP A 1 105 ? 7.051 10.508 11.039 1 98.56 105 ASP A N 1
ATOM 837 C CA . ASP A 1 105 ? 7.797 11.43 11.898 1 98.56 105 ASP A CA 1
ATOM 838 C C . ASP A 1 105 ? 8.75 12.289 11.07 1 98.56 105 ASP A C 1
ATOM 840 O O . ASP A 1 105 ? 8.789 13.508 11.234 1 98.56 105 ASP A O 1
ATOM 844 N N . GLU A 1 106 ? 9.469 11.648 10.234 1 98.69 106 GLU A N 1
ATOM 845 C CA . GLU A 1 106 ? 10.461 12.367 9.43 1 98.69 106 GLU A CA 1
ATOM 846 C C . GLU A 1 106 ? 9.781 13.336 8.461 1 98.69 106 GLU A C 1
ATOM 848 O O . GLU A 1 106 ? 10.266 14.445 8.25 1 98.69 106 GLU A O 1
ATOM 853 N N . SER A 1 107 ? 8.766 12.883 7.867 1 98.69 107 SER A N 1
ATOM 854 C CA . SER A 1 107 ? 8.031 13.75 6.945 1 98.69 107 SER A CA 1
ATOM 855 C C . SER A 1 107 ? 7.453 14.961 7.668 1 98.69 107 SER A C 1
ATOM 857 O O . SER A 1 107 ? 7.562 16.094 7.18 1 98.69 107 SER A O 1
ATOM 859 N N . ASN A 1 108 ? 6.84 14.727 8.852 1 98.44 108 ASN A N 1
ATOM 860 C CA . ASN A 1 108 ? 6.316 15.836 9.641 1 98.44 108 ASN A CA 1
ATOM 861 C C . ASN A 1 108 ? 7.41 16.844 9.992 1 98.44 108 ASN A C 1
ATOM 863 O O . ASN A 1 108 ? 7.215 18.047 9.852 1 98.44 108 ASN A O 1
ATOM 867 N N . THR A 1 109 ? 8.523 16.359 10.383 1 98.5 109 THR A N 1
ATOM 868 C CA . THR A 1 109 ? 9.648 17.219 10.758 1 98.5 109 THR A CA 1
ATOM 869 C C . THR A 1 109 ? 10.141 18.016 9.555 1 98.5 109 THR A C 1
ATOM 871 O O . THR A 1 109 ? 10.359 19.219 9.648 1 98.5 109 THR A O 1
ATOM 874 N N . ARG A 1 110 ? 10.273 17.391 8.477 1 98.38 110 ARG A N 1
ATOM 875 C CA . ARG A 1 110 ? 10.789 18.031 7.273 1 98.38 110 ARG A CA 1
ATOM 876 C C . ARG A 1 110 ? 9.836 19.109 6.785 1 98.38 110 ARG A C 1
ATOM 878 O O . ARG A 1 110 ? 10.273 20.219 6.457 1 98.38 110 ARG A O 1
ATOM 885 N N . LEU A 1 111 ? 8.586 18.828 6.711 1 98.19 111 LEU A N 1
ATOM 886 C CA . LEU A 1 111 ? 7.59 19.797 6.238 1 98.19 111 LEU A CA 1
ATOM 887 C C . LEU A 1 111 ? 7.57 21.031 7.125 1 98.19 111 LEU A C 1
ATOM 889 O O . LEU A 1 111 ? 7.547 22.156 6.621 1 98.19 111 LEU A O 1
ATOM 893 N N . MET A 1 112 ? 7.613 20.734 8.414 1 96.44 112 MET A N 1
ATOM 894 C CA . MET A 1 112 ? 7.598 21.859 9.352 1 96.44 112 MET A CA 1
ATOM 895 C C . MET A 1 112 ? 8.898 22.656 9.273 1 96.44 112 MET A C 1
ATOM 897 O O . MET A 1 112 ? 8.875 23.875 9.273 1 96.44 112 MET A O 1
ATOM 901 N N . ARG A 1 113 ? 9.984 21.969 9.219 1 97.31 113 ARG A N 1
ATOM 902 C CA . ARG A 1 113 ? 11.289 22.625 9.109 1 97.31 113 ARG A CA 1
ATOM 903 C C . ARG A 1 113 ? 11.367 23.484 7.855 1 97.31 113 ARG A C 1
ATOM 905 O O . ARG A 1 113 ? 11.773 24.641 7.922 1 97.31 113 ARG A O 1
ATOM 912 N N . ASP A 1 114 ? 10.984 22.969 6.762 1 96.81 114 ASP A N 1
ATOM 913 C CA . ASP A 1 114 ? 11.031 23.688 5.496 1 96.81 114 ASP A CA 1
ATOM 914 C C . ASP A 1 114 ? 10.133 24.922 5.539 1 96.81 114 ASP A C 1
ATOM 916 O O . ASP A 1 114 ? 10.516 26 5.043 1 96.81 114 ASP A O 1
ATOM 920 N N . TYR A 1 115 ? 9.039 24.828 6.086 1 96 115 TYR A N 1
ATOM 921 C CA . TYR A 1 115 ? 8.109 25.938 6.188 1 96 115 TYR A CA 1
ATOM 922 C C . TYR A 1 115 ? 8.695 27.047 7.051 1 96 115 TYR A C 1
ATOM 924 O O . TYR A 1 115 ? 8.672 28.219 6.664 1 96 115 TYR A O 1
ATOM 932 N N . VAL A 1 116 ? 9.227 26.703 8.195 1 94.06 116 VAL A N 1
ATOM 933 C CA . VAL A 1 116 ? 9.781 27.672 9.141 1 94.06 116 VAL A CA 1
ATOM 934 C C . VAL A 1 116 ? 10.969 28.391 8.508 1 94.06 116 VAL A C 1
ATOM 936 O O . VAL A 1 116 ? 11.125 29.609 8.656 1 94.06 116 VAL A O 1
ATOM 939 N N . LEU A 1 117 ? 11.703 27.641 7.793 1 94.38 117 LEU A N 1
ATOM 940 C CA . LEU A 1 117 ? 12.859 28.234 7.129 1 94.38 117 LEU A CA 1
ATOM 941 C C . LEU A 1 117 ? 12.422 29.234 6.07 1 94.38 117 LEU A C 1
ATOM 943 O O . LEU A 1 117 ? 13.07 30.266 5.871 1 94.38 117 LEU A O 1
ATOM 947 N N . GLU A 1 118 ? 11.406 28.984 5.441 1 92.06 118 GLU A N 1
ATOM 948 C CA . GLU A 1 118 ? 10.891 29.844 4.383 1 92.06 118 GLU A CA 1
ATOM 949 C C . GLU A 1 118 ? 10.352 31.156 4.953 1 92.06 118 GLU A C 1
ATOM 951 O O . GLU A 1 118 ? 10.586 32.219 4.391 1 92.06 118 GLU A O 1
ATOM 956 N N . ILE A 1 119 ? 9.688 31.109 6.062 1 89.06 119 ILE A N 1
ATOM 957 C CA . ILE A 1 119 ? 9.086 32.312 6.609 1 89.06 119 ILE A CA 1
ATOM 958 C C . ILE A 1 119 ? 10.141 33.125 7.371 1 89.06 119 ILE A C 1
ATOM 960 O O . ILE A 1 119 ? 10.031 34.344 7.488 1 89.06 119 ILE A O 1
ATOM 964 N N . SER A 1 120 ? 11.07 32.406 8.023 1 87.44 120 SER A N 1
ATOM 965 C CA . SER A 1 120 ? 12.148 33.094 8.719 1 87.44 120 SER A CA 1
ATOM 966 C C . SER A 1 120 ? 13.039 33.875 7.734 1 87.44 120 SER A C 1
ATOM 968 O O . SER A 1 120 ? 13.602 34.906 8.078 1 87.44 120 SER A O 1
ATOM 970 N N . HIS A 1 121 ? 13.312 33.312 6.656 1 77.12 121 HIS A N 1
ATOM 971 C CA . HIS A 1 121 ? 14.094 33.969 5.629 1 77.12 121 HIS A CA 1
ATOM 972 C C . HIS A 1 121 ? 13.344 35.188 5.055 1 77.12 121 HIS A C 1
ATOM 974 O O . HIS A 1 121 ? 13.961 36.188 4.68 1 77.12 121 HIS A O 1
ATOM 980 N N . VAL A 1 122 ? 12.125 35.062 4.93 1 68.94 122 VAL A N 1
ATOM 981 C CA . VAL A 1 122 ? 11.32 36.188 4.441 1 68.94 122 VAL A CA 1
ATOM 982 C C . VAL A 1 122 ? 11.336 37.312 5.465 1 68.94 122 VAL A C 1
ATOM 984 O O . VAL A 1 122 ? 11.414 38.5 5.098 1 68.94 122 VAL A O 1
ATOM 987 N N . GLU A 1 123 ? 11.281 37 6.719 1 62.91 123 GLU A N 1
ATOM 988 C CA . GLU A 1 123 ? 11.344 38.031 7.742 1 62.91 123 GLU A CA 1
ATOM 989 C C . GLU A 1 123 ? 12.742 38.625 7.852 1 62.91 123 GLU A C 1
ATOM 991 O O . GLU A 1 123 ? 12.898 39.812 8.141 1 62.91 123 GLU A O 1
ATOM 996 N N . GLY A 1 124 ? 13.773 37.875 7.625 1 58.19 124 GLY A N 1
ATOM 997 C CA . GLY A 1 124 ? 15.117 38.438 7.66 1 58.19 124 GLY A CA 1
ATOM 998 C C . GLY A 1 124 ? 15.398 39.375 6.504 1 58.19 124 GLY A C 1
ATOM 999 O O . GLY A 1 124 ? 16.219 40.281 6.625 1 58.19 124 GLY A O 1
ATOM 1000 N N . GLU A 1 125 ? 14.867 39.125 5.395 1 55.78 125 GLU A N 1
ATOM 1001 C CA . GLU A 1 125 ? 15.133 40.031 4.277 1 55.78 125 GLU A CA 1
ATOM 1002 C C . GLU A 1 125 ? 14.281 41.281 4.379 1 55.78 125 GLU A C 1
ATOM 1004 O O . GLU A 1 125 ? 14.492 42.25 3.639 1 55.78 125 GLU A O 1
ATOM 1009 N N . GLY A 1 126 ? 13.18 41.219 4.988 1 51.25 126 GLY A N 1
ATOM 1010 C CA . GLY A 1 126 ? 12.344 42.406 5.078 1 51.25 126 GLY A CA 1
ATOM 1011 C C . GLY A 1 126 ? 12.805 43.375 6.156 1 51.25 126 GLY A C 1
ATOM 1012 O O . GLY A 1 126 ? 12.156 44.406 6.395 1 51.25 126 GLY A O 1
ATOM 1013 N N . LYS A 1 127 ? 13.781 43 6.992 1 48.22 127 LYS A N 1
ATOM 1014 C CA . LYS A 1 127 ? 14.414 44.031 7.82 1 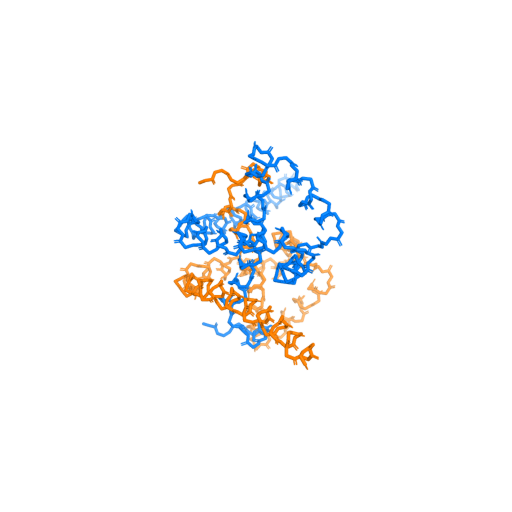48.22 127 LYS A CA 1
ATOM 1015 C C . LYS A 1 127 ? 15.523 44.75 7.062 1 48.22 127 LYS A C 1
ATOM 1017 O O . LYS A 1 127 ? 16.219 44.125 6.246 1 48.22 127 LYS A O 1
ATOM 1022 N N . MET B 1 1 ? 15.469 -12.453 2.053 1 33.62 1 MET B N 1
ATOM 1023 C CA . MET B 1 1 ? 15.664 -12.789 0.645 1 33.62 1 MET B CA 1
ATOM 1024 C C . MET B 1 1 ? 15.703 -11.531 -0.213 1 33.62 1 MET B C 1
ATOM 1026 O O . MET B 1 1 ? 14.898 -10.617 -0.024 1 33.62 1 MET B O 1
ATOM 1030 N N . TYR B 1 2 ? 16.906 -11.18 -0.797 1 40 2 TYR B N 1
ATOM 1031 C CA . TYR B 1 2 ? 17.078 -10.094 -1.755 1 40 2 TYR B CA 1
ATOM 1032 C C . TYR B 1 2 ? 16.188 -10.297 -2.975 1 40 2 TYR B C 1
ATOM 1034 O O . TYR B 1 2 ? 16.188 -11.367 -3.586 1 40 2 TYR B O 1
ATOM 1042 N N . VAL B 1 3 ? 15.031 -9.688 -3.166 1 49 3 VAL B N 1
ATOM 1043 C CA . VAL B 1 3 ? 14.25 -9.797 -4.398 1 49 3 VAL B CA 1
ATOM 1044 C C . VAL B 1 3 ? 14.844 -8.867 -5.461 1 49 3 VAL B C 1
ATOM 1046 O O . VAL B 1 3 ? 14.906 -7.656 -5.27 1 49 3 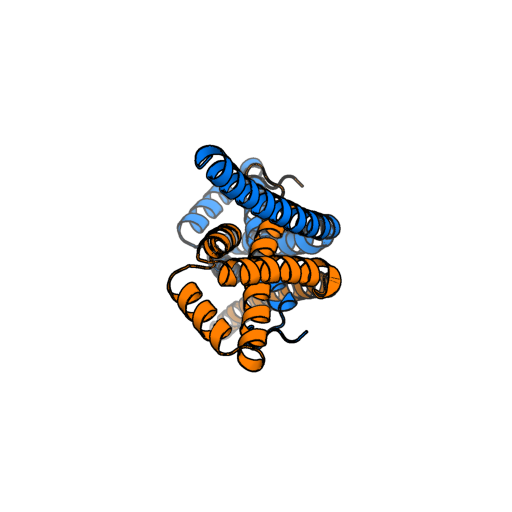VAL B O 1
ATOM 1049 N N . PRO B 1 4 ? 15.469 -9.445 -6.484 1 49.94 4 PRO B N 1
ATOM 1050 C CA . PRO B 1 4 ? 16.016 -8.648 -7.586 1 49.94 4 PRO B CA 1
ATOM 1051 C C . PRO B 1 4 ? 14.969 -7.711 -8.203 1 49.94 4 PRO B C 1
ATOM 1053 O O . PRO B 1 4 ? 13.797 -8.086 -8.336 1 49.94 4 PRO B O 1
ATOM 1056 N N . GLY B 1 5 ? 15.312 -6.391 -8.383 1 50.91 5 GLY B N 1
ATOM 1057 C CA . GLY B 1 5 ? 14.484 -5.418 -9.078 1 50.91 5 GLY B CA 1
ATOM 1058 C C . GLY B 1 5 ? 13.922 -4.348 -8.156 1 50.91 5 GLY B C 1
ATOM 1059 O O . GLY B 1 5 ? 13.219 -3.443 -8.602 1 50.91 5 GLY B O 1
ATOM 1060 N N . PHE B 1 6 ? 13.883 -4.805 -6.934 1 57.47 6 PHE B N 1
ATOM 1061 C CA . PHE B 1 6 ? 13.305 -3.777 -6.074 1 57.47 6 PHE B CA 1
ATOM 1062 C C . PHE B 1 6 ? 14.32 -2.672 -5.801 1 57.47 6 PHE B C 1
ATOM 1064 O O . PHE B 1 6 ? 15.078 -2.744 -4.828 1 57.47 6 PHE B O 1
ATOM 1071 N N . GLY B 1 7 ? 14.852 -2.135 -6.879 1 59.19 7 GLY B N 1
ATOM 1072 C CA . GLY B 1 7 ? 15.742 -0.998 -6.711 1 59.19 7 GLY B CA 1
ATOM 1073 C C . GLY B 1 7 ? 16.422 -0.96 -5.352 1 59.19 7 GLY B C 1
ATOM 1074 O O . GLY B 1 7 ? 16.484 -1.979 -4.66 1 59.19 7 GLY B O 1
ATOM 1075 N N . GLU B 1 8 ? 16.859 0.209 -4.828 1 74.69 8 GLU B N 1
ATOM 1076 C CA . GLU B 1 8 ? 17.719 0.442 -3.666 1 74.69 8 GLU B CA 1
ATOM 1077 C C . GLU B 1 8 ? 16.938 0.282 -2.367 1 74.69 8 GLU B C 1
ATOM 1079 O O . GLU B 1 8 ? 17.516 -0.049 -1.326 1 74.69 8 GLU B O 1
ATOM 1084 N N . ALA B 1 9 ? 15.578 0.264 -2.299 1 88.94 9 ALA B N 1
ATOM 1085 C CA . ALA B 1 9 ? 14.836 0.212 -1.043 1 88.94 9 ALA B CA 1
ATOM 1086 C C . ALA B 1 9 ? 14.273 -1.186 -0.794 1 88.94 9 ALA B C 1
ATOM 1088 O O . ALA B 1 9 ? 13.875 -1.878 -1.733 1 88.94 9 ALA B O 1
ATOM 1089 N N . SER B 1 10 ? 14.32 -1.583 0.487 1 95.69 10 SER B N 1
ATOM 1090 C CA . SER B 1 10 ? 13.75 -2.873 0.862 1 95.69 10 SER B CA 1
ATOM 1091 C C . SER B 1 10 ? 12.258 -2.926 0.562 1 95.69 10 SER B C 1
ATOM 1093 O O . SER B 1 10 ? 11.609 -1.886 0.44 1 95.69 10 SER B O 1
ATOM 1095 N N . PRO B 1 11 ? 11.656 -4.145 0.362 1 96.88 11 PRO B N 1
ATOM 1096 C CA . PRO B 1 11 ? 10.203 -4.254 0.184 1 96.88 11 PRO B CA 1
ATOM 1097 C C . PRO B 1 11 ? 9.422 -3.6 1.321 1 96.88 11 PRO B C 1
ATOM 1099 O O . PRO B 1 11 ? 8.398 -2.957 1.08 1 96.88 11 PRO B O 1
ATOM 1102 N N . GLU B 1 12 ? 9.922 -3.688 2.533 1 98.38 12 GLU B N 1
ATOM 1103 C CA . GLU B 1 12 ? 9.258 -3.066 3.676 1 98.38 12 GLU B CA 1
ATOM 1104 C C . GLU B 1 12 ? 9.25 -1.546 3.553 1 98.38 12 GLU B C 1
ATOM 1106 O O . GLU B 1 12 ? 8.258 -0.896 3.873 1 98.38 12 GLU B O 1
ATOM 1111 N N . ALA B 1 13 ? 10.383 -1.014 3.062 1 97.94 13 ALA B N 1
ATOM 1112 C CA . ALA B 1 13 ? 10.469 0.434 2.887 1 97.94 13 ALA B CA 1
ATOM 1113 C C . ALA B 1 13 ? 9.508 0.915 1.803 1 97.94 13 ALA B C 1
ATOM 1115 O O . ALA B 1 13 ? 8.867 1.956 1.953 1 97.94 13 ALA B O 1
ATOM 1116 N N . LYS B 1 14 ? 9.414 0.162 0.75 1 97.5 14 LYS B N 1
ATOM 1117 C CA . LYS B 1 14 ? 8.484 0.503 -0.323 1 97.5 14 LYS B CA 1
ATOM 1118 C C . LYS B 1 14 ? 7.035 0.44 0.161 1 97.5 14 LYS B C 1
ATOM 1120 O O . LYS B 1 14 ? 6.238 1.333 -0.131 1 97.5 14 LYS B O 1
ATOM 1125 N N . ALA B 1 15 ? 6.688 -0.607 0.897 1 98.44 15 ALA B N 1
ATOM 1126 C CA . ALA B 1 15 ? 5.348 -0.752 1.461 1 98.44 15 ALA B CA 1
ATOM 1127 C C . ALA B 1 15 ? 5.051 0.365 2.457 1 98.44 15 ALA B C 1
ATOM 1129 O O . ALA B 1 15 ? 3.936 0.895 2.488 1 98.44 15 ALA B O 1
ATOM 1130 N N . ALA B 1 16 ? 6.078 0.74 3.221 1 98.62 16 ALA B N 1
ATOM 1131 C CA . ALA B 1 16 ? 5.898 1.809 4.199 1 98.62 16 ALA B CA 1
ATOM 1132 C C . ALA B 1 16 ? 5.629 3.143 3.514 1 98.62 16 ALA B C 1
ATOM 1134 O O . ALA B 1 16 ? 4.828 3.947 3.998 1 98.62 16 ALA B O 1
ATOM 1135 N N . ASN B 1 17 ? 6.316 3.373 2.467 1 97.88 17 ASN B N 1
ATOM 1136 C CA . ASN B 1 17 ? 6.086 4.602 1.71 1 97.88 17 ASN B CA 1
ATOM 1137 C C . ASN B 1 17 ? 4.66 4.668 1.17 1 97.88 17 ASN B C 1
ATOM 1139 O O . ASN B 1 17 ? 4.043 5.734 1.17 1 97.88 17 ASN B O 1
ATOM 1143 N N . ASN B 1 18 ? 4.176 3.557 0.704 1 97.56 18 ASN B N 1
ATOM 1144 C CA . ASN B 1 18 ? 2.789 3.5 0.258 1 97.56 18 ASN B CA 1
ATOM 1145 C C . ASN B 1 18 ? 1.82 3.764 1.407 1 97.56 18 ASN B C 1
ATOM 1147 O O . ASN B 1 18 ? 0.829 4.477 1.237 1 97.56 18 ASN B O 1
ATOM 1151 N N . LEU B 1 19 ? 2.121 3.189 2.527 1 98.56 19 LEU B N 1
ATOM 1152 C CA . LEU B 1 19 ? 1.269 3.414 3.689 1 98.56 19 LEU B CA 1
ATOM 1153 C C . LEU B 1 19 ? 1.332 4.871 4.137 1 98.56 19 LEU B C 1
ATOM 1155 O O . LEU B 1 19 ? 0.331 5.43 4.59 1 98.56 19 LEU B O 1
ATOM 1159 N N . HIS B 1 20 ? 2.533 5.496 3.971 1 98.56 20 HIS B N 1
ATOM 1160 C CA . HIS B 1 20 ? 2.672 6.91 4.301 1 98.56 20 HIS B CA 1
ATOM 1161 C C . HIS B 1 20 ? 1.71 7.762 3.482 1 98.56 20 HIS B C 1
ATOM 1163 O O . HIS B 1 20 ? 1.016 8.625 4.031 1 98.56 20 HIS B O 1
ATOM 1169 N N . SER B 1 21 ? 1.674 7.488 2.238 1 97.44 21 SER B N 1
ATOM 1170 C CA . SER B 1 21 ? 0.743 8.188 1.356 1 97.44 21 SER B CA 1
ATOM 1171 C C . SER B 1 21 ? -0.705 7.895 1.741 1 97.44 21 SER B C 1
ATOM 1173 O O . SER B 1 21 ? -1.548 8.797 1.724 1 97.44 21 SER B O 1
ATOM 1175 N N . PHE B 1 22 ? -0.943 6.672 2.127 1 98.06 22 PHE B N 1
ATOM 1176 C CA . PHE B 1 22 ? -2.275 6.238 2.535 1 98.06 22 PHE B CA 1
ATOM 1177 C C . PHE B 1 22 ? -2.705 6.945 3.814 1 98.06 22 PHE B C 1
ATOM 1179 O O . PHE B 1 22 ? -3.85 7.387 3.932 1 98.06 22 PHE B O 1
ATOM 1186 N N . PHE B 1 23 ? -1.875 7.105 4.711 1 98.5 23 PHE B N 1
ATOM 1187 C CA . PHE B 1 23 ? -2.197 7.762 5.973 1 98.5 23 PHE B CA 1
ATOM 1188 C C . PHE B 1 23 ? -2.473 9.242 5.758 1 98.5 23 PHE B C 1
ATOM 1190 O O . PHE B 1 23 ? -3.311 9.836 6.441 1 98.5 23 PHE B O 1
ATOM 1197 N N . THR B 1 24 ? -1.75 9.875 4.84 1 98.25 24 THR B N 1
ATOM 1198 C CA . THR B 1 24 ? -2.047 11.266 4.508 1 98.25 24 THR B CA 1
ATOM 1199 C C . THR B 1 24 ? -3.463 11.398 3.953 1 98.25 24 THR B C 1
ATOM 1201 O O . THR B 1 24 ? -4.207 12.297 4.352 1 98.25 24 THR B O 1
ATOM 1204 N N . TYR B 1 25 ? -3.787 10.516 3.125 1 97.56 25 TYR B N 1
ATOM 1205 C CA . TYR B 1 25 ? -5.117 10.5 2.521 1 97.56 25 TYR B CA 1
ATOM 1206 C C . TYR B 1 25 ? -6.195 10.336 3.584 1 97.56 25 TYR B C 1
ATOM 1208 O O . TYR B 1 25 ? -7.195 11.062 3.58 1 97.56 25 TYR B O 1
ATOM 1216 N N . ILE B 1 26 ? -5.992 9.438 4.488 1 97.75 26 ILE B N 1
ATOM 1217 C CA . ILE B 1 26 ? -6.938 9.18 5.57 1 97.75 26 ILE B CA 1
ATOM 1218 C C . ILE B 1 26 ? -7.055 10.414 6.457 1 97.75 26 ILE B C 1
ATOM 1220 O O . ILE B 1 26 ? -8.164 10.828 6.812 1 97.75 26 ILE B O 1
ATOM 1224 N N . ALA B 1 27 ? -5.934 10.969 6.766 1 98.44 27 ALA B N 1
ATOM 1225 C CA . ALA B 1 27 ? -5.918 12.133 7.656 1 98.44 27 ALA B CA 1
ATOM 1226 C C . ALA B 1 27 ? -6.668 13.305 7.035 1 98.44 27 ALA B C 1
ATOM 1228 O O . ALA B 1 27 ? -7.426 14 7.719 1 98.44 27 ALA B O 1
ATOM 1229 N N . VAL B 1 28 ? -6.461 13.531 5.766 1 98.31 28 VAL B N 1
ATOM 1230 C CA . VAL B 1 28 ? -7.18 14.586 5.062 1 98.31 28 VAL B CA 1
ATOM 1231 C C . VAL B 1 28 ? -8.68 14.328 5.137 1 98.31 28 VAL B C 1
ATOM 1233 O O . VAL B 1 28 ? -9.461 15.242 5.398 1 98.31 28 VAL B O 1
ATOM 1236 N N . GLY B 1 29 ? -9.094 13.094 4.969 1 96.75 29 GLY B N 1
ATOM 1237 C CA . GLY B 1 29 ? -10.492 12.727 5.094 1 96.75 29 GLY B CA 1
ATOM 1238 C C . GLY B 1 29 ? -11.062 13 6.477 1 96.75 29 GLY B C 1
ATOM 1239 O O . GLY B 1 29 ? -12.164 13.531 6.609 1 96.75 29 GLY B O 1
ATOM 1240 N N . ILE B 1 30 ? -10.312 12.594 7.414 1 97.56 30 ILE B N 1
ATOM 1241 C CA . ILE B 1 30 ? -10.75 12.758 8.797 1 97.56 30 ILE B CA 1
ATOM 1242 C C . ILE B 1 30 ? -10.914 14.242 9.117 1 97.56 30 ILE B C 1
ATOM 1244 O O . ILE B 1 30 ? -11.945 14.656 9.641 1 97.56 30 ILE B O 1
ATOM 1248 N N . VAL B 1 31 ? -9.914 15.062 8.805 1 97.94 31 VAL B N 1
ATOM 1249 C CA . VAL B 1 31 ? -9.93 16.484 9.109 1 97.94 31 VAL B CA 1
ATOM 1250 C C . VAL B 1 31 ? -11.055 17.172 8.336 1 97.94 31 VAL B C 1
ATOM 1252 O O . VAL B 1 31 ? -11.797 17.984 8.898 1 97.94 31 VAL B O 1
ATOM 1255 N N . THR B 1 32 ? -11.242 16.797 7.059 1 97.25 32 THR B N 1
ATOM 1256 C CA . THR B 1 32 ? -12.297 17.391 6.234 1 97.25 32 THR B CA 1
ATOM 1257 C C . THR B 1 32 ? -13.672 17.062 6.793 1 97.25 32 THR B C 1
ATOM 1259 O O . THR B 1 32 ? -14.555 17.922 6.852 1 97.25 32 THR B O 1
ATOM 1262 N N . ALA B 1 33 ? -13.859 15.859 7.234 1 96.19 33 ALA B N 1
ATOM 1263 C CA . ALA B 1 33 ? -15.133 15.438 7.816 1 96.19 33 ALA B CA 1
ATOM 1264 C C . ALA B 1 33 ? -15.43 16.219 9.094 1 96.19 33 ALA B C 1
ATOM 1266 O O . ALA B 1 33 ? -16.578 16.594 9.344 1 96.19 33 ALA B O 1
ATOM 1267 N N . GLN B 1 34 ? -14.352 16.359 9.852 1 96.44 34 GLN B N 1
ATOM 1268 C CA . GLN B 1 34 ? -14.516 17.109 11.094 1 96.44 34 GLN B CA 1
ATOM 1269 C C . GLN B 1 34 ? -14.922 18.562 10.805 1 96.44 34 GLN B C 1
ATOM 1271 O O . GLN B 1 34 ? -15.758 19.125 11.508 1 96.44 34 GLN B O 1
ATOM 1276 N N . LEU B 1 35 ? -14.406 19.203 9.797 1 96.94 35 LEU B N 1
ATOM 1277 C CA . LEU B 1 35 ? -14.688 20.594 9.438 1 96.94 35 LEU B CA 1
ATOM 1278 C C . LEU B 1 35 ? -16.141 20.75 8.984 1 96.94 35 LEU B C 1
ATOM 1280 O O . LEU B 1 35 ? -16.766 21.781 9.25 1 96.94 35 LEU B O 1
ATOM 1284 N N . GLU B 1 36 ? -16.609 19.75 8.281 1 95.12 36 GLU B N 1
ATOM 1285 C CA . GLU B 1 36 ? -17.984 19.812 7.789 1 95.12 36 GLU B CA 1
ATOM 1286 C C . GLU B 1 36 ? -18.969 20.078 8.922 1 95.12 36 GLU B C 1
ATOM 1288 O O . GLU B 1 36 ? -19.922 20.828 8.758 1 95.12 36 GLU B O 1
ATOM 1293 N N . SER B 1 37 ? -18.703 19.547 10.023 1 93.69 37 SER B N 1
ATOM 1294 C CA . SER B 1 37 ? -19.609 19.672 11.164 1 93.69 37 SER B CA 1
ATOM 1295 C C . SER B 1 37 ? -19.25 20.859 12.039 1 93.69 37 SER B C 1
ATOM 1297 O O . SER B 1 37 ? -20.125 21.578 12.516 1 93.69 37 SER B O 1
ATOM 1299 N N . TYR B 1 38 ? -18 21.172 12.18 1 94.19 38 TYR B N 1
ATOM 1300 C CA . TYR B 1 38 ? -17.562 22.062 13.25 1 94.19 38 TYR B CA 1
ATOM 1301 C C . TYR B 1 38 ? -17.156 23.422 12.695 1 94.19 38 TYR B C 1
ATOM 1303 O O . TYR B 1 38 ? -17.156 24.422 13.43 1 94.19 38 TYR B O 1
ATOM 1311 N N . ASN B 1 39 ? -16.812 23.5 11.414 1 95.75 39 ASN B N 1
ATOM 1312 C CA . ASN B 1 39 ? -16.344 24.734 10.789 1 95.75 39 ASN B CA 1
ATOM 1313 C C . ASN B 1 39 ? -16.625 24.734 9.289 1 95.75 39 ASN B C 1
ATOM 1315 O O . ASN B 1 39 ? -15.703 24.562 8.484 1 95.75 39 ASN B O 1
ATOM 1319 N N . PRO B 1 40 ? -17.875 25.094 8.961 1 95.44 40 PRO B N 1
ATOM 1320 C CA . PRO B 1 40 ? -18.297 25.016 7.559 1 95.44 40 PRO B CA 1
ATOM 1321 C C . PRO B 1 40 ? -17.484 25.922 6.648 1 95.44 40 PRO B C 1
ATOM 1323 O O . PRO B 1 40 ? -17.266 25.609 5.477 1 95.44 40 PRO B O 1
ATOM 1326 N N . GLU B 1 41 ? -17.062 27.094 7.23 1 95.69 41 GLU B N 1
ATOM 1327 C CA . GLU B 1 41 ? -16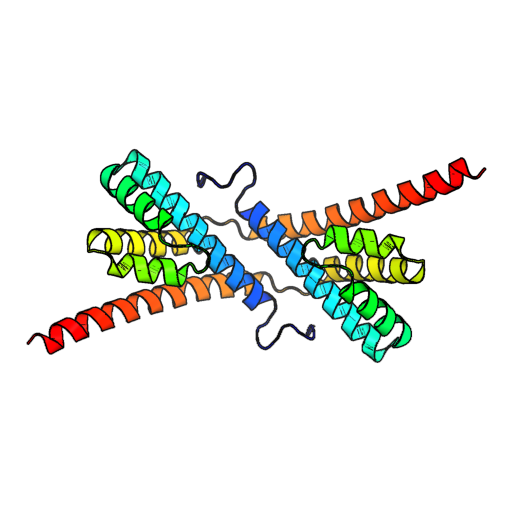.234 27.984 6.422 1 95.69 41 GLU B CA 1
ATOM 1328 C C . GLU B 1 41 ? -14.898 27.328 6.066 1 95.69 41 GLU B C 1
ATOM 1330 O O . GLU B 1 41 ? -14.492 27.344 4.906 1 95.69 41 GLU B O 1
ATOM 1335 N N . ALA B 1 42 ? -14.242 26.766 7.074 1 96.56 42 ALA B N 1
ATOM 1336 C CA . ALA B 1 42 ? -12.977 26.062 6.848 1 96.56 42 ALA B CA 1
ATOM 1337 C C . ALA B 1 42 ? -13.172 24.844 5.949 1 96.56 42 ALA B C 1
ATOM 1339 O O . ALA B 1 42 ? -12.289 24.516 5.148 1 96.56 42 ALA B O 1
ATOM 1340 N N . TYR B 1 43 ? -14.344 24.219 6.055 1 97.44 43 TYR B N 1
ATOM 1341 C CA . TYR B 1 43 ? -14.68 23.078 5.207 1 97.44 43 TYR B CA 1
ATOM 1342 C C . TYR B 1 43 ? -14.695 23.484 3.736 1 97.44 43 TYR B C 1
ATOM 1344 O O . TYR B 1 43 ? -14.117 22.797 2.891 1 97.44 43 TYR B O 1
ATOM 1352 N N . GLU B 1 44 ? -15.312 24.578 3.471 1 97 44 GLU B N 1
ATOM 1353 C CA . GLU B 1 44 ? -15.398 25.062 2.096 1 97 44 GLU B CA 1
ATOM 1354 C C . GLU B 1 44 ? -14.016 25.406 1.544 1 97 44 GLU B C 1
ATOM 1356 O O . GLU B 1 44 ? -13.711 25.109 0.387 1 97 44 GLU B O 1
ATOM 1361 N N . GLU B 1 45 ? -13.188 26.047 2.379 1 97 45 GLU B N 1
ATOM 1362 C CA . GLU B 1 45 ? -11.828 26.375 1.971 1 97 45 GLU B CA 1
ATOM 1363 C C . GLU B 1 45 ? -11.008 25.125 1.688 1 97 45 GLU B C 1
ATOM 1365 O O . GLU B 1 45 ? -10.25 25.078 0.72 1 97 45 GLU B O 1
ATOM 1370 N N . MET B 1 46 ? -11.203 24.141 2.516 1 97.56 46 MET B N 1
ATOM 1371 C CA . MET B 1 46 ? -10.5 22.875 2.328 1 97.56 46 MET B CA 1
ATOM 1372 C C . MET B 1 46 ? -10.953 22.188 1.044 1 97.56 46 MET B C 1
ATOM 1374 O O . MET B 1 46 ? -10.125 21.703 0.267 1 97.56 46 MET B O 1
ATOM 1378 N N . MET B 1 47 ? -12.227 22.25 0.769 1 97.56 47 MET B N 1
ATOM 1379 C CA . MET B 1 47 ? -12.781 21.625 -0.426 1 97.56 47 MET B CA 1
ATOM 1380 C C . MET B 1 47 ? -12.289 22.328 -1.688 1 97.56 47 MET B C 1
ATOM 1382 O O . MET B 1 47 ? -12.008 21.672 -2.695 1 97.56 47 MET B O 1
ATOM 1386 N N . GLU B 1 48 ? -12.242 23.562 -1.611 1 97.56 48 GLU B N 1
ATOM 1387 C CA . GLU B 1 48 ? -11.711 24.328 -2.74 1 97.56 48 GLU B CA 1
ATOM 1388 C C . GLU B 1 48 ? -10.242 23.984 -2.99 1 97.56 48 GLU B C 1
ATOM 1390 O O . GLU B 1 48 ? -9.836 23.797 -4.137 1 97.56 48 GLU B O 1
ATOM 1395 N N . PHE B 1 49 ? -9.492 23.922 -1.951 1 98.31 49 PHE B N 1
ATOM 1396 C CA . PHE B 1 49 ? -8.078 23.594 -2.084 1 98.31 49 PHE B CA 1
ATOM 1397 C C . PHE B 1 49 ? -7.902 22.188 -2.668 1 98.31 49 PHE B C 1
ATOM 1399 O O . PHE B 1 49 ? -7.051 21.984 -3.531 1 98.31 49 PHE B O 1
ATOM 1406 N N . LEU B 1 50 ? -8.703 21.266 -2.229 1 97.62 50 LEU B N 1
ATOM 1407 C CA . LEU B 1 50 ? -8.656 19.891 -2.688 1 97.62 50 LEU B CA 1
ATOM 1408 C C . LEU B 1 50 ? -8.992 19.797 -4.172 1 97.62 50 LEU B C 1
ATOM 1410 O O . LEU B 1 50 ? -8.492 18.922 -4.871 1 97.62 50 LEU B O 1
ATOM 1414 N N . SER B 1 51 ? -9.812 20.656 -4.645 1 97.12 51 SER B N 1
ATOM 1415 C CA . SER B 1 51 ? -10.227 20.641 -6.047 1 97.12 51 SER B CA 1
ATOM 1416 C C . SER B 1 51 ? -9.094 21.094 -6.961 1 97.12 51 SER B C 1
ATOM 1418 O O . SER B 1 51 ? -9.062 20.734 -8.141 1 97.12 51 SER B O 1
ATOM 1420 N N . ARG B 1 52 ? -8.094 21.797 -6.43 1 96.56 52 ARG B N 1
ATOM 1421 C CA . ARG B 1 52 ? -7.027 22.391 -7.238 1 96.56 52 ARG B CA 1
ATOM 1422 C C . ARG B 1 52 ? -5.699 21.672 -7.004 1 96.56 52 ARG B C 1
ATOM 1424 O O . ARG B 1 52 ? -4.723 21.906 -7.715 1 96.56 52 ARG B O 1
ATOM 1431 N N . ASN B 1 53 ? -5.695 20.859 -5.938 1 97.12 53 ASN B N 1
ATOM 1432 C CA . ASN B 1 53 ? -4.449 20.188 -5.559 1 97.12 53 ASN B CA 1
ATOM 1433 C C . ASN B 1 53 ? -4.648 18.688 -5.363 1 97.12 53 ASN B C 1
ATOM 1435 O O . ASN B 1 53 ? -5.461 18.281 -4.535 1 97.12 53 ASN B O 1
ATOM 1439 N N . SER B 1 54 ? -3.82 17.938 -6.035 1 95.31 54 SER B N 1
ATOM 1440 C CA . SER B 1 54 ? -3.93 16.484 -5.977 1 95.31 54 SER B CA 1
ATOM 1441 C C . SER B 1 54 ? -3.312 15.93 -4.691 1 95.31 54 SER B C 1
ATOM 1443 O O . SER B 1 54 ? -2.287 16.438 -4.227 1 95.31 54 SER B O 1
ATOM 1445 N N . LEU B 1 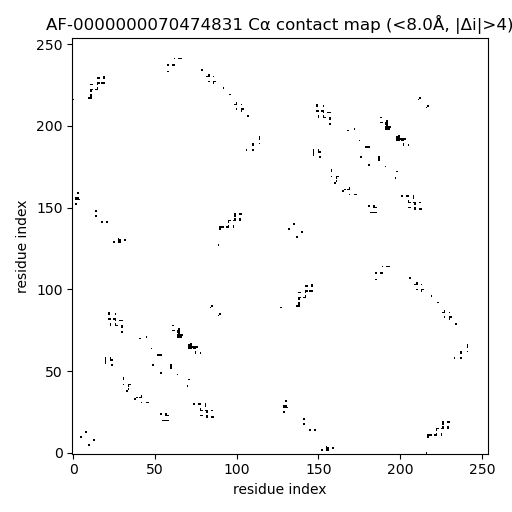55 ? -3.891 14.773 -4.273 1 95.94 55 LEU B N 1
ATOM 1446 C CA . LEU B 1 55 ? -3.381 14.102 -3.084 1 95.94 55 LEU B CA 1
ATOM 1447 C C . LEU B 1 55 ? -2.391 13.008 -3.463 1 95.94 55 LEU B C 1
ATOM 1449 O O . LEU B 1 55 ? -1.838 12.336 -2.588 1 95.94 55 LEU B O 1
ATOM 1453 N N . ASN B 1 56 ? -2.09 12.883 -4.727 1 94.25 56 ASN B N 1
ATOM 1454 C CA . ASN B 1 56 ? -1.18 11.844 -5.18 1 94.25 56 ASN B CA 1
ATOM 1455 C C . ASN B 1 56 ? 0.166 11.922 -4.469 1 94.25 56 ASN B C 1
ATOM 1457 O O . ASN B 1 56 ? 0.782 10.891 -4.18 1 94.25 56 ASN B O 1
ATOM 1461 N N . ASP B 1 57 ? 0.623 13.062 -4.289 1 96.31 57 ASP B N 1
ATOM 1462 C CA . ASP B 1 57 ? 1.773 13.352 -3.438 1 96.31 57 ASP B CA 1
ATOM 1463 C C . ASP B 1 57 ? 1.348 14.086 -2.166 1 96.31 57 ASP B C 1
ATOM 1465 O O . ASP B 1 57 ? 1.291 15.312 -2.141 1 96.31 57 ASP B O 1
ATOM 1469 N N . GLY B 1 58 ? 1.176 13.281 -1.152 1 97.56 58 GLY B N 1
ATOM 1470 C CA . GLY B 1 58 ? 0.602 13.812 0.075 1 97.56 58 GLY B CA 1
ATOM 1471 C C . GLY B 1 58 ? 1.481 14.852 0.745 1 97.56 58 GLY B C 1
ATOM 1472 O O . GLY B 1 58 ? 0.979 15.828 1.308 1 97.56 58 GLY B O 1
ATOM 1473 N N . ASP B 1 59 ? 2.773 14.625 0.684 1 98 59 ASP B N 1
ATOM 1474 C CA . ASP B 1 59 ? 3.68 15.586 1.306 1 98 59 ASP B CA 1
ATOM 1475 C C . ASP B 1 59 ? 3.664 16.922 0.559 1 98 59 ASP B C 1
ATOM 1477 O O . ASP B 1 59 ? 3.664 17.984 1.18 1 98 59 ASP B O 1
ATOM 1481 N N . GLN B 1 60 ? 3.652 16.859 -0.748 1 97.88 60 GLN B N 1
ATOM 1482 C CA . GLN B 1 60 ? 3.564 18.094 -1.525 1 97.88 60 GLN B CA 1
ATOM 1483 C C . GLN B 1 60 ? 2.232 18.797 -1.292 1 97.88 60 GLN B C 1
ATOM 1485 O O . GLN B 1 60 ? 2.174 20.031 -1.242 1 97.88 60 GLN B O 1
ATOM 1490 N N . PHE B 1 61 ? 1.196 18 -1.262 1 98.62 61 PHE B N 1
ATOM 1491 C CA . PHE B 1 61 ? -0.117 18.547 -0.942 1 98.62 61 PHE B CA 1
ATOM 1492 C C . PHE B 1 61 ? -0.064 19.375 0.34 1 98.62 61 PHE B C 1
ATOM 1494 O O . PHE B 1 61 ? -0.509 20.516 0.366 1 98.62 61 PHE B O 1
ATOM 1501 N N . CYS B 1 62 ? 0.502 18.844 1.406 1 98.56 62 CYS B N 1
ATOM 1502 C CA . CYS B 1 62 ? 0.582 19.516 2.697 1 98.56 62 CYS B CA 1
ATOM 1503 C C . CYS B 1 62 ? 1.479 20.734 2.617 1 98.56 62 CYS B C 1
ATOM 1505 O O . CYS B 1 62 ? 1.16 21.781 3.191 1 98.56 62 CYS B O 1
ATOM 1507 N N . ALA B 1 63 ? 2.557 20.594 1.922 1 98.44 63 ALA B N 1
ATOM 1508 C CA . ALA B 1 63 ? 3.463 21.734 1.753 1 98.44 63 ALA B CA 1
ATOM 1509 C C . ALA B 1 63 ? 2.75 22.906 1.096 1 98.44 63 ALA B C 1
ATOM 1511 O O . ALA B 1 63 ? 2.883 24.047 1.542 1 98.44 63 ALA B O 1
ATOM 1512 N N . ASN B 1 64 ? 2.029 22.609 0.058 1 98.38 64 ASN B N 1
ATOM 1513 C CA . ASN B 1 64 ? 1.27 23.656 -0.628 1 98.38 64 ASN B CA 1
ATOM 1514 C C . ASN B 1 64 ? 0.196 24.25 0.276 1 98.38 64 ASN B C 1
ATOM 1516 O O . ASN B 1 64 ? -0.019 25.469 0.271 1 98.38 64 ASN B O 1
ATOM 1520 N N . LEU B 1 65 ? -0.447 23.375 1.006 1 98.62 65 LEU B N 1
ATOM 1521 C CA . LEU B 1 65 ? -1.502 23.812 1.911 1 98.62 65 LEU B CA 1
ATOM 1522 C C . LEU B 1 65 ? -0.955 24.781 2.953 1 98.62 65 LEU B C 1
ATOM 1524 O O . LEU B 1 65 ? -1.572 25.812 3.234 1 98.62 65 LEU B O 1
ATOM 1528 N N . MET B 1 66 ? 0.172 24.562 3.443 1 98.06 66 MET B N 1
ATOM 1529 C CA . MET B 1 66 ? 0.794 25.375 4.48 1 98.06 66 MET B CA 1
ATOM 1530 C C . MET B 1 66 ? 1.061 26.781 3.975 1 98.06 66 MET B C 1
ATOM 1532 O O . MET B 1 66 ? 1.075 27.734 4.758 1 98.06 66 MET B O 1
ATOM 1536 N N . ARG B 1 67 ? 1.214 26.938 2.76 1 97.06 67 ARG B N 1
ATOM 1537 C CA . ARG B 1 67 ? 1.691 28.188 2.184 1 97.06 67 ARG B CA 1
ATOM 1538 C C . ARG B 1 67 ? 0.537 29 1.611 1 97.06 67 ARG B C 1
ATOM 1540 O O . ARG B 1 67 ? 0.711 30.172 1.252 1 97.06 67 ARG B O 1
ATOM 1547 N N . GLU B 1 68 ? -0.592 28.453 1.562 1 97.31 68 GLU B N 1
ATOM 1548 C CA . GLU B 1 68 ? -1.734 29.078 0.911 1 97.31 68 GLU B CA 1
ATOM 1549 C C . GLU B 1 68 ? -2.225 30.281 1.71 1 97.31 68 GLU B C 1
ATOM 1551 O O . GLU B 1 68 ? -2.549 31.328 1.136 1 97.31 68 GLU B O 1
ATOM 1556 N N . SER B 1 69 ? -2.447 30.188 3.012 1 96.06 69 SER B N 1
ATOM 1557 C CA . SER B 1 69 ? -2.838 31.234 3.957 1 96.06 69 SER B CA 1
ATOM 1558 C C . SER B 1 69 ? -2.629 30.781 5.398 1 96.06 69 SER B C 1
ATOM 1560 O O . SER B 1 69 ? -2.309 29.609 5.645 1 96.06 69 SER B O 1
ATOM 1562 N N . SER B 1 70 ? -2.881 31.625 6.371 1 95.5 70 SER B N 1
ATOM 1563 C CA . SER B 1 70 ? -2.725 31.297 7.781 1 95.5 70 SER B CA 1
ATOM 1564 C C . SER B 1 70 ? -3.727 30.234 8.211 1 95.5 70 SER B C 1
ATOM 1566 O O . SER B 1 70 ? -3.387 29.312 8.977 1 95.5 70 SER B O 1
ATOM 1568 N N . ARG B 1 71 ? -4.883 30.281 7.699 1 95.69 71 ARG B N 1
ATOM 1569 C CA . ARG B 1 71 ? -5.906 29.297 8.023 1 95.69 71 ARG B CA 1
ATOM 1570 C C . ARG B 1 71 ? -5.57 27.938 7.43 1 95.69 71 ARG B C 1
ATOM 1572 O O . ARG B 1 71 ? -5.73 26.906 8.086 1 95.69 71 ARG B O 1
ATOM 1579 N N . HIS B 1 72 ? -5.082 27.984 6.23 1 97.69 72 HIS B N 1
ATOM 1580 C CA . HIS B 1 72 ? -4.676 26.75 5.57 1 97.69 72 HIS B CA 1
ATOM 1581 C C . HIS B 1 72 ? -3.49 26.109 6.285 1 97.69 72 HIS B C 1
ATOM 1583 O O . HIS B 1 72 ? -3.395 24.891 6.363 1 97.69 72 HIS B O 1
ATOM 1589 N N . ASN B 1 73 ? -2.604 26.953 6.754 1 97.75 73 ASN B N 1
ATOM 1590 C CA . ASN B 1 73 ? -1.475 26.438 7.52 1 97.75 73 ASN B CA 1
ATOM 1591 C C . ASN B 1 73 ? -1.939 25.641 8.734 1 97.75 73 ASN B C 1
ATOM 1593 O O . ASN B 1 73 ? -1.436 24.547 8.992 1 97.75 73 ASN B O 1
ATOM 1597 N N . ALA B 1 74 ? -2.867 26.203 9.398 1 97.31 74 ALA B N 1
ATOM 1598 C CA . ALA B 1 74 ? -3.414 25.516 10.57 1 97.31 74 ALA B CA 1
ATOM 1599 C C . ALA B 1 74 ? -4.031 24.172 10.188 1 97.31 74 ALA B C 1
ATOM 1601 O O . ALA B 1 74 ? -3.906 23.188 10.922 1 97.31 74 ALA B O 1
ATOM 1602 N N . LEU B 1 75 ? -4.68 24.125 9.086 1 98.19 75 LEU B N 1
ATOM 1603 C CA . LEU B 1 75 ? -5.277 22.891 8.594 1 98.19 75 LEU B CA 1
ATOM 1604 C C . LEU B 1 75 ? -4.203 21.875 8.25 1 98.19 75 LEU B C 1
ATOM 1606 O O . LEU B 1 75 ? -4.352 20.688 8.547 1 98.19 75 LEU B O 1
ATOM 1610 N N . ALA B 1 76 ? -3.123 22.297 7.566 1 98.75 76 ALA B N 1
ATOM 1611 C CA . ALA B 1 76 ? -2.016 21.406 7.23 1 98.75 76 ALA B CA 1
ATOM 1612 C C . ALA B 1 76 ? -1.4 20.797 8.484 1 98.75 76 ALA B C 1
ATOM 1614 O O . ALA B 1 76 ? -1.119 19.594 8.531 1 98.75 76 ALA B O 1
ATOM 1615 N N . LEU B 1 77 ? -1.239 21.641 9.492 1 98.5 77 LEU B N 1
ATOM 1616 C CA . LEU B 1 77 ? -0.653 21.172 10.742 1 98.5 77 LEU B CA 1
ATOM 1617 C C . LEU B 1 77 ? -1.564 20.156 11.422 1 98.5 77 LEU B C 1
ATOM 1619 O O . LEU B 1 77 ? -1.088 19.172 12 1 98.5 77 LEU B O 1
ATOM 1623 N N . ARG B 1 78 ? -2.869 20.422 11.305 1 98.62 78 ARG B N 1
ATOM 1624 C CA . ARG B 1 78 ? -3.828 19.453 11.844 1 98.62 78 ARG B CA 1
ATOM 1625 C C . ARG B 1 78 ? -3.754 18.125 11.102 1 98.62 78 ARG B C 1
ATOM 1627 O O . ARG B 1 78 ? -3.822 17.062 11.711 1 98.62 78 ARG B O 1
ATOM 1634 N N . ILE B 1 79 ? -3.598 18.125 9.836 1 98.69 79 ILE B N 1
ATOM 1635 C CA . ILE B 1 79 ? -3.484 16.906 9.031 1 98.69 79 ILE B CA 1
ATOM 1636 C C . ILE B 1 79 ? -2.234 16.141 9.445 1 98.69 79 ILE B C 1
ATOM 1638 O O . ILE B 1 79 ? -2.285 14.914 9.617 1 98.69 79 ILE B O 1
ATOM 1642 N N . LEU B 1 80 ? -1.107 16.844 9.617 1 98.81 80 LEU B N 1
ATOM 1643 C CA . LEU B 1 80 ? 0.131 16.188 10.031 1 98.81 80 LEU B CA 1
ATOM 1644 C C . LEU B 1 80 ? -0.034 15.523 11.391 1 98.81 80 LEU B C 1
ATOM 1646 O O . LEU B 1 80 ? 0.441 14.398 11.594 1 98.81 80 LEU B O 1
ATOM 1650 N N . GLU B 1 81 ? -0.723 16.141 12.273 1 98.75 81 GLU B N 1
ATOM 1651 C CA . GLU B 1 81 ? -0.979 15.578 13.602 1 98.75 81 GLU B CA 1
ATOM 1652 C C . GLU B 1 81 ? -1.871 14.344 13.523 1 98.75 81 GLU B C 1
ATOM 1654 O O . GLU B 1 81 ? -1.582 13.32 14.148 1 98.75 81 GLU B O 1
ATOM 1659 N N . VAL B 1 82 ? -2.908 14.484 12.797 1 98.75 82 VAL B N 1
ATOM 1660 C CA . VAL B 1 82 ? -3.885 13.406 12.688 1 98.75 82 VAL B CA 1
ATOM 1661 C C . VAL B 1 82 ? -3.254 12.211 11.977 1 98.75 82 VAL B C 1
ATOM 1663 O O . VAL B 1 82 ? -3.49 11.062 12.359 1 98.75 82 VAL B O 1
ATOM 1666 N N . ARG B 1 83 ? -2.457 12.492 10.969 1 98.62 83 ARG B N 1
ATOM 1667 C CA . ARG B 1 83 ? -1.791 11.414 10.25 1 98.62 83 ARG B CA 1
ATOM 1668 C C . ARG B 1 83 ? -0.883 10.617 11.18 1 98.62 83 ARG B C 1
ATOM 1670 O O . ARG B 1 83 ? -0.862 9.383 11.133 1 98.62 83 ARG B O 1
ATOM 1677 N N . SER B 1 84 ? -0.129 11.312 12.008 1 98.75 84 SER B N 1
ATOM 1678 C CA . SER B 1 84 ? 0.743 10.664 12.977 1 98.75 84 SER B CA 1
ATOM 1679 C C . SER B 1 84 ? -0.064 9.875 14.008 1 98.75 84 SER B C 1
ATOM 1681 O O . SER B 1 84 ? 0.251 8.719 14.305 1 98.75 84 SER B O 1
ATOM 1683 N N . ALA B 1 85 ? -1.104 10.484 14.555 1 98.75 85 ALA B N 1
ATOM 1684 C CA . ALA B 1 85 ? -1.938 9.836 15.562 1 98.75 85 ALA B CA 1
ATOM 1685 C C . ALA B 1 85 ? -2.631 8.602 14.992 1 98.75 85 ALA B C 1
ATOM 1687 O O . ALA B 1 85 ? -2.725 7.566 15.656 1 98.75 85 ALA B O 1
ATOM 1688 N N . TYR B 1 86 ? -3.119 8.789 13.797 1 98.62 86 TYR B N 1
ATOM 1689 C CA . TYR B 1 86 ? -3.816 7.66 13.18 1 98.62 86 TYR B CA 1
ATOM 1690 C C . TYR B 1 86 ? -2.875 6.48 12.977 1 98.62 86 TYR B C 1
ATOM 1692 O O . TYR B 1 86 ? -3.201 5.348 13.336 1 98.62 86 TYR B O 1
ATOM 1700 N N . CYS B 1 87 ? -1.725 6.742 12.383 1 98.75 87 CYS B N 1
ATOM 1701 C CA . CYS B 1 87 ? -0.713 5.73 12.102 1 98.75 87 CYS B CA 1
ATOM 1702 C C . CYS B 1 87 ? -0.283 5.023 13.383 1 98.75 87 CYS B C 1
ATOM 1704 O O . CYS B 1 87 ? -0.17 3.797 13.414 1 98.75 87 CYS B O 1
ATOM 1706 N N . LYS B 1 88 ? -0.146 5.707 14.492 1 98.69 88 LYS B N 1
ATOM 1707 C CA . LYS B 1 88 ? 0.51 5.195 15.688 1 98.69 88 LYS B CA 1
ATOM 1708 C C . LYS B 1 88 ? -0.51 4.648 16.688 1 98.69 88 LYS B C 1
ATOM 1710 O O . LYS B 1 88 ? -0.212 3.723 17.438 1 98.69 88 LYS B O 1
ATOM 1715 N N . ASN B 1 89 ? -1.741 5.164 16.578 1 98.44 89 ASN B N 1
ATOM 1716 C CA . ASN B 1 89 ? -2.66 4.84 17.656 1 98.44 89 ASN B CA 1
ATOM 1717 C C . ASN B 1 89 ? -3.939 4.195 17.141 1 98.44 89 ASN B C 1
ATOM 1719 O O . ASN B 1 89 ? -4.566 3.398 17.828 1 98.44 89 ASN B O 1
ATOM 1723 N N . ASP B 1 90 ? -4.371 4.562 15.977 1 97.94 90 ASP B N 1
ATOM 1724 C CA . ASP B 1 90 ? -5.707 4.156 15.547 1 97.94 90 ASP B CA 1
ATOM 1725 C C . ASP B 1 90 ? -5.633 3.023 14.531 1 97.94 90 ASP B C 1
ATOM 1727 O O . ASP B 1 90 ? -6.516 2.162 14.484 1 97.94 90 ASP B O 1
ATOM 1731 N N . PHE B 1 91 ? -4.66 3.055 13.633 1 98.5 91 PHE B N 1
ATOM 1732 C CA . PHE B 1 91 ? -4.516 2.012 12.625 1 98.5 91 PHE B CA 1
ATOM 1733 C C . PHE B 1 91 ? -4.219 0.666 13.273 1 98.5 91 PHE B C 1
ATOM 1735 O O . PHE B 1 91 ? -3.34 0.564 14.133 1 98.5 91 PHE B O 1
ATOM 1742 N N . GLU B 1 92 ? -4.91 -0.333 12.867 1 98.56 92 GLU B N 1
ATOM 1743 C CA . GLU B 1 92 ? -4.781 -1.651 13.477 1 98.56 92 GLU B CA 1
ATOM 1744 C C . GLU B 1 92 ? -3.781 -2.52 12.719 1 98.56 92 GLU B C 1
ATOM 1746 O O . GLU B 1 92 ? -4.172 -3.354 11.898 1 98.56 92 GLU B O 1
ATOM 1751 N N . TRP B 1 93 ? -2.57 -2.508 13.109 1 98.81 93 TRP B N 1
ATOM 1752 C CA . TRP B 1 93 ? -1.45 -3.145 12.422 1 98.81 93 TRP B CA 1
ATOM 1753 C C . TRP B 1 93 ? -1.578 -4.664 12.461 1 98.81 93 TRP B C 1
ATOM 1755 O O . TRP B 1 93 ? -1.28 -5.344 11.477 1 98.81 93 TRP B O 1
ATOM 1765 N N . ASP B 1 94 ? -1.988 -5.137 13.586 1 98.44 94 ASP B N 1
ATOM 1766 C CA . ASP B 1 94 ? -2.186 -6.582 13.672 1 98.44 94 ASP B CA 1
ATOM 1767 C C . ASP B 1 94 ? -3.301 -7.039 12.734 1 98.44 94 ASP B C 1
ATOM 1769 O O . ASP B 1 94 ? -3.221 -8.117 12.148 1 98.44 94 ASP B O 1
ATOM 1773 N N . ASN B 1 95 ? -4.285 -6.258 12.648 1 98.56 95 ASN B N 1
ATOM 1774 C CA . ASN B 1 95 ? -5.375 -6.586 11.734 1 98.56 95 ASN B CA 1
ATOM 1775 C C . ASN B 1 95 ? -4.93 -6.504 10.281 1 98.56 95 ASN B C 1
ATOM 1777 O O . ASN B 1 95 ? -5.367 -7.301 9.445 1 98.56 95 ASN B O 1
ATOM 1781 N N . LEU B 1 96 ? -4.086 -5.559 9.93 1 98.81 96 LEU B N 1
ATOM 1782 C CA . LEU B 1 96 ? -3.504 -5.48 8.594 1 98.81 96 LEU B CA 1
ATOM 1783 C C . LEU B 1 96 ? -2.811 -6.789 8.227 1 98.81 96 LEU B C 1
ATOM 1785 O O . LEU B 1 96 ? -3.051 -7.344 7.148 1 98.81 96 LEU B O 1
ATOM 1789 N N . LYS B 1 97 ? -1.984 -7.234 9.133 1 98.88 97 LYS B N 1
ATOM 1790 C CA . LYS B 1 97 ? -1.245 -8.469 8.898 1 98.88 97 LYS B CA 1
ATOM 1791 C C . LYS B 1 97 ? -2.193 -9.656 8.719 1 98.88 97 LYS B C 1
ATOM 1793 O O . LYS B 1 97 ? -2.049 -10.438 7.777 1 98.88 97 LYS B O 1
ATOM 1798 N N . ARG B 1 98 ? -3.123 -9.734 9.586 1 98.81 98 ARG B N 1
ATOM 1799 C CA . ARG B 1 98 ? -4.098 -10.82 9.523 1 98.81 98 ARG B CA 1
ATOM 1800 C C . ARG B 1 98 ? -4.848 -10.805 8.195 1 98.81 98 ARG B C 1
ATOM 1802 O O . ARG B 1 98 ? -5.008 -11.852 7.562 1 98.81 98 ARG B O 1
ATOM 1809 N N . LEU B 1 99 ? -5.281 -9.656 7.82 1 98.81 99 LEU B N 1
ATOM 1810 C CA . LEU B 1 99 ? -6.047 -9.531 6.586 1 98.81 99 LEU B CA 1
ATOM 1811 C C . LEU B 1 99 ? -5.176 -9.836 5.371 1 98.81 99 LEU B C 1
ATOM 1813 O O . LEU B 1 99 ? -5.645 -10.422 4.395 1 98.81 99 LEU B O 1
ATOM 1817 N N . ALA B 1 100 ? -3.93 -9.445 5.398 1 98.88 100 ALA B N 1
ATOM 1818 C CA . ALA B 1 100 ? -3.014 -9.758 4.305 1 98.88 100 ALA B CA 1
ATOM 1819 C C . ALA B 1 100 ? -2.834 -11.266 4.148 1 98.88 100 ALA B C 1
ATOM 1821 O O . ALA B 1 100 ? -2.865 -11.789 3.033 1 98.88 100 ALA B O 1
ATOM 1822 N N . PHE B 1 101 ? -2.684 -11.953 5.266 1 98.88 101 PHE B N 1
ATOM 1823 C CA . PHE B 1 101 ? -2.574 -13.406 5.254 1 98.88 101 PHE B CA 1
ATOM 1824 C C . PHE B 1 101 ? -3.83 -14.039 4.664 1 98.88 101 PHE B C 1
ATOM 1826 O O . PHE B 1 101 ? -3.744 -14.898 3.785 1 98.88 101 PHE B O 1
ATOM 1833 N N . LYS B 1 102 ? -4.906 -13.609 5.168 1 98.75 102 LYS B N 1
ATOM 1834 C CA . LYS B 1 102 ? -6.191 -14.133 4.711 1 98.75 102 LYS B CA 1
ATOM 1835 C C . LYS B 1 102 ? -6.375 -13.914 3.211 1 98.75 102 LYS B C 1
ATOM 1837 O O . LYS B 1 102 ? -6.824 -14.812 2.496 1 98.75 102 LYS B O 1
ATOM 1842 N N . MET B 1 103 ? -6.016 -12.758 2.734 1 98.56 103 MET B N 1
ATOM 1843 C CA . MET B 1 103 ? -6.219 -12.406 1.332 1 98.56 103 MET B CA 1
ATOM 1844 C C . MET B 1 103 ? -5.355 -13.281 0.425 1 98.56 103 MET B C 1
ATOM 1846 O O . MET B 1 103 ? -5.809 -13.719 -0.633 1 98.56 103 MET B O 1
ATOM 1850 N N . VAL B 1 104 ? -4.145 -13.477 0.856 1 98.62 104 VAL B N 1
ATOM 1851 C CA . VAL B 1 104 ? -3.271 -14.336 0.061 1 98.62 104 VAL B CA 1
ATOM 1852 C C . VAL B 1 104 ? -3.844 -15.75 0.01 1 98.62 104 VAL B C 1
ATOM 1854 O O . VAL B 1 104 ? -3.906 -16.359 -1.06 1 98.62 104 VAL B O 1
ATOM 1857 N N . ASP B 1 105 ? -4.293 -16.25 1.118 1 98.62 105 ASP B N 1
ATOM 1858 C CA . ASP B 1 105 ? -4.867 -17.594 1.197 1 98.62 105 ASP B CA 1
AT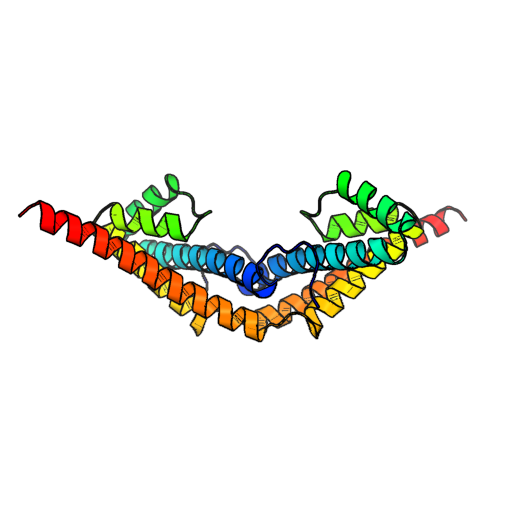OM 1859 C C . ASP B 1 105 ? -6.133 -17.703 0.347 1 98.62 105 ASP B C 1
ATOM 1861 O O . ASP B 1 105 ? -6.285 -18.641 -0.43 1 98.62 105 ASP B O 1
ATOM 1865 N N . GLU B 1 106 ? -6.984 -16.75 0.51 1 98.69 106 GLU B N 1
ATOM 1866 C CA . GLU B 1 106 ? -8.258 -16.781 -0.212 1 98.69 106 GLU B CA 1
ATOM 1867 C C . GLU B 1 106 ? -8.039 -16.641 -1.715 1 98.69 106 GLU B C 1
ATOM 1869 O O . GLU B 1 106 ? -8.711 -17.297 -2.51 1 98.69 106 GLU B O 1
ATOM 1874 N N . SER B 1 107 ? -7.191 -15.773 -2.068 1 98.69 107 SER B N 1
ATOM 1875 C CA . SER B 1 107 ? -6.895 -15.586 -3.486 1 98.69 107 SER B CA 1
ATOM 1876 C C . SER B 1 107 ? -6.293 -16.844 -4.098 1 98.69 107 SER B C 1
ATOM 1878 O O . SER B 1 107 ? -6.695 -17.266 -5.184 1 98.69 107 SER B O 1
ATOM 1880 N N . ASN B 1 108 ? -5.324 -17.469 -3.371 1 98.44 108 ASN B N 1
ATOM 1881 C CA . ASN B 1 108 ? -4.742 -18.703 -3.848 1 98.44 108 ASN B CA 1
ATOM 1882 C C . ASN B 1 108 ? -5.801 -19.797 -4.035 1 98.44 108 ASN B C 1
ATOM 1884 O O . ASN B 1 108 ? -5.82 -20.469 -5.059 1 98.44 108 ASN B O 1
ATOM 1888 N N . THR B 1 109 ? -6.672 -19.922 -3.121 1 98.44 109 THR B N 1
ATOM 1889 C CA . THR B 1 109 ? -7.734 -20.906 -3.172 1 98.44 109 THR B CA 1
ATOM 1890 C C . THR B 1 109 ? -8.672 -20.641 -4.344 1 98.44 109 THR B C 1
ATOM 1892 O O . THR B 1 109 ? -9.016 -21.547 -5.098 1 98.44 109 THR B O 1
ATOM 1895 N N . ARG B 1 110 ? -9.039 -19.453 -4.508 1 98.44 110 ARG B N 1
ATOM 1896 C CA . ARG B 1 110 ? -9.969 -19.078 -5.562 1 98.44 110 ARG B CA 1
ATOM 1897 C C . ARG B 1 110 ? -9.367 -19.328 -6.941 1 98.44 110 ARG B C 1
ATOM 1899 O O . ARG B 1 110 ? -10.023 -19.891 -7.816 1 98.44 110 ARG B O 1
ATOM 1906 N N . LEU B 1 111 ? -8.172 -18.906 -7.152 1 98.19 111 LEU B N 1
ATOM 1907 C CA . LEU B 1 111 ? -7.5 -19.078 -8.438 1 98.19 111 LEU B CA 1
ATOM 1908 C C . LEU B 1 111 ? -7.383 -20.562 -8.805 1 98.19 111 LEU B C 1
ATOM 1910 O O . LEU B 1 111 ? -7.668 -20.938 -9.938 1 98.19 111 LEU B O 1
ATOM 1914 N N . MET B 1 112 ? -6.992 -21.297 -7.781 1 96.44 112 MET B N 1
ATOM 1915 C CA . MET B 1 112 ? -6.848 -22.734 -8.016 1 96.44 112 MET B CA 1
ATOM 1916 C C . MET B 1 112 ? -8.203 -23.375 -8.258 1 96.44 112 MET B C 1
ATOM 1918 O O . MET B 1 112 ? -8.352 -24.203 -9.156 1 96.44 112 MET B O 1
ATOM 1922 N N . ARG B 1 113 ? -9.164 -23.031 -7.461 1 97.25 113 ARG B N 1
ATOM 1923 C CA . ARG B 1 113 ? -10.516 -23.562 -7.609 1 97.25 113 ARG B CA 1
ATOM 1924 C C . ARG B 1 113 ? -11.078 -23.25 -8.992 1 97.25 113 ARG B C 1
ATOM 1926 O O . ARG B 1 113 ? -11.602 -24.141 -9.672 1 97.25 113 ARG B O 1
ATOM 1933 N N . ASP B 1 114 ? -10.984 -22.062 -9.414 1 96.88 114 ASP B N 1
ATOM 1934 C CA . ASP B 1 114 ? -11.508 -21.641 -10.711 1 96.88 114 ASP B CA 1
ATOM 1935 C C . ASP B 1 114 ? -10.812 -22.375 -11.852 1 96.88 114 ASP B C 1
ATOM 1937 O O . ASP B 1 114 ? -11.461 -22.781 -12.82 1 96.88 114 ASP B O 1
ATOM 1941 N N . TYR B 1 115 ? -9.594 -22.547 -11.758 1 96 115 TYR B N 1
ATOM 1942 C CA . TYR B 1 115 ? -8.836 -23.25 -12.789 1 96 115 TYR B CA 1
ATOM 1943 C C . TYR B 1 115 ? -9.281 -24.703 -12.891 1 96 115 TYR B C 1
ATOM 1945 O O . TYR B 1 115 ? -9.531 -25.203 -13.984 1 96 115 TYR B O 1
ATOM 1953 N N . VAL B 1 116 ? -9.398 -25.375 -11.781 1 94.12 116 VAL B N 1
ATOM 1954 C CA . VAL B 1 116 ? -9.766 -26.797 -11.734 1 94.12 116 VAL B CA 1
ATOM 1955 C C . VAL B 1 116 ? -11.18 -26.969 -12.289 1 94.12 116 VAL B C 1
ATOM 1957 O O . VAL B 1 116 ? -11.445 -27.922 -13.031 1 94.12 116 VAL B O 1
ATOM 1960 N N . LEU B 1 117 ? -11.984 -26.047 -11.953 1 94.38 117 LEU B N 1
ATOM 1961 C CA . LEU B 1 117 ? -13.352 -26.125 -12.453 1 94.38 117 LEU B CA 1
ATOM 1962 C C . LEU B 1 117 ? -13.398 -25.969 -13.969 1 94.38 117 LEU B C 1
ATOM 1964 O O . LEU B 1 117 ? -14.211 -26.609 -14.641 1 94.38 117 LEU B O 1
ATOM 1968 N N . GLU B 1 118 ? -12.602 -25.203 -14.477 1 92.06 118 GLU B N 1
ATOM 1969 C CA . GLU B 1 118 ? -12.547 -24.953 -15.914 1 92.06 118 GLU B CA 1
ATOM 1970 C C . GLU B 1 118 ? -12.047 -26.172 -16.672 1 92.06 118 GLU B C 1
ATOM 1972 O O . GLU B 1 118 ? -12.578 -26.516 -17.719 1 92.06 1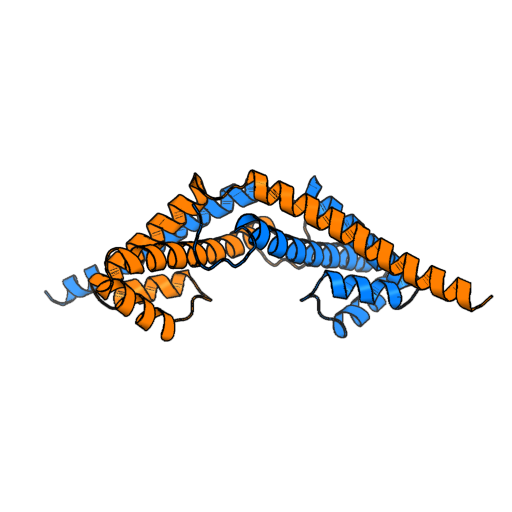18 GLU B O 1
ATOM 1977 N N . ILE B 1 119 ? -11.078 -26.844 -16.141 1 89 119 ILE B N 1
ATOM 1978 C CA . ILE B 1 119 ? -10.508 -27.969 -16.875 1 89 119 ILE B CA 1
ATOM 1979 C C . ILE B 1 119 ? -11.391 -29.203 -16.672 1 89 119 ILE B C 1
ATOM 1981 O O . ILE B 1 119 ? -11.414 -30.094 -17.516 1 89 119 ILE B O 1
ATOM 1985 N N . SER B 1 120 ? -11.984 -29.328 -15.477 1 87.44 120 SER B N 1
ATOM 1986 C CA . SER B 1 120 ? -12.891 -30.438 -15.234 1 87.44 120 SER B CA 1
ATOM 1987 C C . SER B 1 120 ? -14.125 -30.359 -16.125 1 87.44 120 SER B C 1
ATOM 1989 O O . SER B 1 120 ? -14.695 -31.375 -16.516 1 87.44 120 SER B O 1
ATOM 1991 N N . HIS B 1 121 ? -14.625 -29.203 -16.281 1 76.94 121 HIS B N 1
ATOM 1992 C CA . HIS B 1 121 ? -15.766 -29 -17.172 1 76.94 121 HIS B CA 1
ATOM 1993 C C . HIS B 1 121 ? -15.391 -29.281 -18.625 1 76.94 121 HIS B C 1
ATOM 1995 O O . HIS B 1 121 ? -16.219 -29.766 -19.406 1 76.94 121 HIS B O 1
ATOM 2001 N N . VAL B 1 122 ? -14.258 -28.969 -19 1 69.38 122 VAL B N 1
ATOM 2002 C CA . VAL B 1 122 ? -13.789 -29.25 -20.359 1 69.38 122 VAL B CA 1
ATOM 2003 C C . VAL B 1 122 ? -13.664 -30.766 -20.547 1 69.38 122 VAL B C 1
ATOM 2005 O O . VAL B 1 122 ? -14 -31.297 -21.609 1 69.38 122 VAL B O 1
ATOM 2008 N N . GLU B 1 123 ? -13.148 -31.438 -19.562 1 62.75 123 GLU B N 1
ATOM 2009 C CA . GLU B 1 123 ? -13.055 -32.875 -19.672 1 62.75 123 GLU B CA 1
ATOM 2010 C C . GLU B 1 123 ? -14.43 -33.531 -19.625 1 62.75 123 GLU B C 1
ATOM 2012 O O . GLU B 1 123 ? -14.656 -34.562 -20.25 1 62.75 123 GLU B O 1
ATOM 2017 N N . GLY B 1 124 ? -15.391 -33 -18.891 1 57.62 124 GLY B N 1
ATOM 2018 C CA . GLY B 1 124 ? -16.719 -33.562 -18.891 1 57.62 124 GLY B CA 1
ATOM 2019 C C . GLY B 1 124 ? -17.453 -33.406 -20.203 1 57.62 124 GLY B C 1
ATOM 2020 O O . GLY B 1 124 ? -18.312 -34.219 -20.562 1 57.62 124 GLY B O 1
ATOM 2021 N N . GLU B 1 125 ? -17.25 -32.312 -20.844 1 56.34 125 GLU B N 1
ATOM 2022 C CA . GLU B 1 125 ? -17.953 -32.156 -22.109 1 56.34 125 GLU B CA 1
ATOM 2023 C C . GLU B 1 125 ? -17.297 -32.969 -23.219 1 56.34 125 GLU B C 1
ATOM 2025 O O . GLU B 1 125 ? -17.859 -33.125 -24.312 1 56.34 125 GLU B O 1
ATOM 2030 N N . GLY B 1 126 ? -16.062 -33.25 -23.141 1 51.16 126 GLY B N 1
ATOM 2031 C CA . GLY B 1 126 ? -15.422 -34 -24.188 1 51.16 126 GLY B CA 1
ATOM 2032 C C . GLY B 1 126 ? -15.688 -35.5 -24.094 1 51.16 126 GLY B C 1
ATOM 2033 O O . GLY B 1 126 ? -15.164 -36.281 -24.875 1 51.16 126 GLY B O 1
ATOM 2034 N N . LYS B 1 127 ? -16.266 -35.969 -22.984 1 47.94 127 LYS B N 1
ATOM 2035 C CA . LYS B 1 127 ? -16.781 -37.344 -23.016 1 47.94 127 LYS B CA 1
ATOM 2036 C C . LYS B 1 127 ? -18.172 -37.375 -23.625 1 47.94 127 LYS B C 1
ATOM 2038 O O . LYS B 1 127 ? -18.969 -36.469 -23.438 1 47.94 127 LYS B O 1
#

Secondary structure (DSSP, 8-state):
---TTS-SS-HHHHHHHHHHHHHHHHHHHHHHHHHHHH-HHHHHHHHHHHHHS-SSSHHHHHHHHHHH-HHHHHHHHHHHHHHHHIIIIIS-HHHHHHHHHHHHHHHHHHHHHHHHHHHHHHHHH--/---TTS-SS-HHHHHHHHHHHHHHHHHHHHHHHHHHHH-HHHHHHHHHHHHHS-SSSHHHHHHHHHHH-HHHHHHHHHHHHHHHHIIIIIS-HHHHHHHHHHHHHHHHHHHHHHHHHHHHHHHHH--

Nearest PDB structures (foldseek):
  4gr2-assembly1_B  TM=9.795E-01  e=2.370E-12  Arabidopsis thaliana
  4gr2-assembly1_A  TM=9.905E-01  e=1.478E-11  Arabidopsis thaliana
  2z44-assembly1_A-2  TM=9.001E-01  e=5.773E-04  unclassified
  2pej-assembly2_C  TM=9.188E-01  e=8.728E-04  Picosynechococcus sp. PCC 7002
  4gr6-assembly1_A  TM=8.155E-01  e=3.601E-03  Arabidopsis thaliana

Sequence (254 aa):
MYVPGFGEASPEAKAANNLHSFFTYIAVGIVTAQLESYNPEAYEEMMEFLSRNSLNDGDQFCANLMRESSRHNALALRILEVRSAYCKNDFEWDNLKRLAFKMVDESNTRLMRDYVLEISHVEGEGKMYVPGFGEASPEAKAANNLHSFFTYIAVGIVTAQLESYNPEAYEEMMEFLSRNSLNDGDQFCANLMRESSRHNALALRILEVRSAYCKNDFEWDNLKRLAFKMVDESNTRLMRDYVLEISHVEGEGK

Foldseek 3Di:
DPDPPPPPDDPVVVVVVVVLLVLLVVLLVVLLVVCVPPPVPLNVVSVVLPVVDPSPPSVVSLVVQCPPDPSSVVSSVSSVVSSVCCVPPPDDPVVVVVVVVVVVVVVVVVVVVVVVVVVVVVVVVVD/DPDPPPPPDDPVVVVVVVVLLVLLVVLLVVLLVVCVPPPVPLNVVSVVLPVVDPSPPSVVSLVVQCPPDPSSVVSSVSSVVSSVCCVPPPDDVVVVVVVVVVVVVVVVVVVVVVVVVVVVVVVVVVD

Organism: Prunus dulcis (NCBI:txid3755)

Radius of gyration: 22.87 Å; Cα contacts (8 Å, |Δi|>4): 218; chains: 2; bounding box: 39×81×42 Å

pLDDT: mean 92.4, std 14.1, range [33.62, 98.88]

InterPro domains:
  IPR003435 Chaperonin-like RbcX [PF02341] (14-119)
  IPR003435 Chaperonin-like RbcX [PTHR33791] (1-124)
  IPR038052 Chaperonin-like RbcX superfamily [G3DSA:1.10.1200.210] (1-127)
  IPR038052 Chaperonin-like RbcX superfamily [SSF158615] (8-124)

Solvent-accessible surface area (backbone atoms only — not comparable to full-atom values): 13527 Å² total; per-residue (Å²): 130,90,53,71,83,48,70,96,54,53,72,43,54,52,51,17,52,52,48,47,44,49,36,40,53,49,17,49,35,41,53,46,56,51,21,57,77,76,32,56,69,61,26,50,54,50,51,53,49,52,76,78,43,64,67,87,46,35,67,59,38,40,54,52,33,41,68,71,40,74,69,39,25,53,50,32,54,48,30,53,50,42,23,47,47,34,64,75,68,62,53,56,63,68,57,23,53,52,47,32,53,49,49,47,53,50,49,50,51,48,54,52,50,54,50,53,52,54,54,51,50,52,54,58,65,72,102,130,89,52,70,82,49,68,96,54,53,72,43,54,54,53,17,51,53,47,47,45,48,35,40,54,49,18,47,34,41,52,47,56,50,21,57,76,77,32,54,69,60,26,52,53,49,52,54,50,52,75,78,44,64,66,88,46,35,67,58,39,40,54,52,34,41,69,70,41,75,69,39,25,54,49,30,52,49,29,52,50,42,22,46,47,36,65,76,69,63,56,55,64,68,56,22,53,51,46,32,52,49,48,47,53,52,50,49,50,48,54,52,50,54,51,52,51,53,53,51,52,51,54,57,66,72,99